Protein AF-A0A1A8U6U7-F1 (afdb_monomer)

pLDDT: mean 77.95, std 17.97, range [23.86, 98.44]

Sequence (249 aa):
LEAESSITATCLQHQEEALRQEGAAINIQTIQDSGGCVLFGVDCTKLGECVSLQGRVFDRVVFNFPHCGRKSGVKKNRELLKNFFLSCIQVLAEDGEVHVSLCNGQGGTPVDKPKCEWHNSWQVVAMATEAHLILSAVCPFENENYPSYKCTGYSFPCISVQITHMEEVVEGENVHYNIPTELSDYVFRRFLSPDSVHPVKLVQDFFLKELLAHWSVSMATASAPFLIAAKRLHSCCHCVDNSQCYSRA

Nearest PDB structures (foldseek):
  1wxw-assembly1_A  TM=6.256E-01  e=3.594E-03  Thermus thermophilus HB8
  3ldf-assembly1_A  TM=6.125E-01  e=2.176E-01  Streptococcus mutans UA159
  7wmc-assembly1_B  TM=6.423E-01  e=3.095E+00  Homo sapiens
  7wmt-assembly1_A  TM=5.375E-01  e=2.743E+00  Homo sapiens
  7wmc-assembly1_A  TM=4.926E-01  e=4.446E+00  Homo sapiens

InterPro domains:
  IPR019446 25S rRNA (uridine-N(3))-methyltransferase BMT5-like [PF10354] (6-152)
  IPR029063 S-adenosyl-L-methionine-dependent methyltransferase superfamily [SSF53335] (47-108)

Structure (mmCIF, N/CA/C/O backbone):
data_AF-A0A1A8U6U7-F1
#
_entry.id   AF-A0A1A8U6U7-F1
#
loop_
_atom_site.group_PDB
_atom_site.id
_atom_site.type_symbol
_atom_site.label_atom_id
_atom_site.label_alt_id
_atom_site.label_comp_id
_atom_site.label_asym_id
_atom_site.label_entity_id
_atom_site.label_seq_id
_atom_site.pdbx_PDB_ins_code
_atom_site.Cartn_x
_atom_site.Cartn_y
_atom_site.Cartn_z
_atom_site.occupancy
_atom_site.B_iso_or_equiv
_atom_site.auth_seq_id
_atom_site.auth_comp_id
_atom_site.auth_asym_id
_atom_site.auth_atom_id
_atom_site.pdbx_PDB_model_num
ATOM 1 N N . LEU A 1 1 ? -31.624 -5.914 9.310 1.00 38.41 1 LEU A N 1
ATOM 2 C CA . LEU A 1 1 ? -30.495 -5.822 10.255 1.00 38.41 1 LEU A CA 1
ATOM 3 C C . LEU A 1 1 ? -29.352 -5.243 9.446 1.00 38.41 1 LEU A C 1
ATOM 5 O O . LEU A 1 1 ? -28.733 -5.984 8.696 1.00 38.41 1 LEU A O 1
ATOM 9 N N . GLU A 1 2 ? -29.205 -3.919 9.442 1.00 42.75 2 GLU A N 1
ATOM 10 C CA . GLU A 1 2 ? -28.013 -3.298 8.856 1.00 42.75 2 GLU A CA 1
ATOM 11 C C . GLU A 1 2 ? -26.818 -3.809 9.661 1.00 42.75 2 GLU A C 1
ATOM 13 O O . GLU A 1 2 ? -26.854 -3.775 10.891 1.00 42.75 2 GLU A O 1
ATOM 18 N N . ALA A 1 3 ? -25.836 -4.405 8.986 1.00 51.72 3 ALA A N 1
ATOM 19 C CA . ALA A 1 3 ? -24.646 -4.915 9.645 1.00 51.72 3 ALA A CA 1
ATOM 20 C C . ALA A 1 3 ? -23.934 -3.734 10.316 1.00 51.72 3 ALA A C 1
ATOM 22 O O . ALA A 1 3 ? -23.472 -2.813 9.639 1.00 51.72 3 ALA A O 1
ATOM 23 N N . GLU A 1 4 ? -23.909 -3.741 11.645 1.00 65.31 4 GLU A N 1
ATOM 24 C CA . GLU A 1 4 ? -23.242 -2.724 12.446 1.00 65.31 4 GLU A CA 1
ATOM 25 C C . GLU A 1 4 ? -21.755 -2.734 12.066 1.00 65.31 4 GLU A C 1
ATOM 27 O O . GLU A 1 4 ? -21.029 -3.696 12.319 1.00 65.31 4 GLU A O 1
ATOM 32 N N . SER A 1 5 ? -21.322 -1.710 11.332 1.00 80.50 5 SER A N 1
ATOM 33 C CA . SER A 1 5 ? -19.982 -1.665 10.752 1.00 80.50 5 SER A CA 1
ATOM 34 C C . SER A 1 5 ? -19.008 -1.161 11.810 1.00 80.50 5 SER A C 1
ATOM 36 O O . SER A 1 5 ? -18.986 0.026 12.126 1.00 80.50 5 SER A O 1
ATOM 38 N N . SER A 1 6 ? -18.214 -2.065 12.385 1.00 90.44 6 SER A N 1
ATOM 39 C CA . SER A 1 6 ? -17.232 -1.720 13.416 1.00 90.44 6 SER A CA 1
ATOM 40 C C . SER A 1 6 ? -15.936 -1.212 12.785 1.00 90.44 6 SER A C 1
ATOM 42 O O . SER A 1 6 ? -15.285 -1.919 12.017 1.00 90.44 6 SER A O 1
ATOM 44 N N . ILE A 1 7 ? -15.539 0.016 13.122 1.00 94.94 7 ILE A N 1
ATOM 45 C CA . ILE A 1 7 ? -14.325 0.647 12.593 1.00 94.94 7 ILE A CA 1
ATOM 46 C C . ILE A 1 7 ? -13.217 0.588 13.644 1.00 94.94 7 ILE A C 1
ATOM 48 O O . ILE A 1 7 ? -13.395 1.006 14.786 1.00 94.94 7 ILE A O 1
ATOM 52 N N . THR A 1 8 ? -12.040 0.106 13.245 1.00 96.69 8 THR A N 1
ATOM 53 C CA . THR A 1 8 ? -10.803 0.216 14.027 1.00 96.69 8 THR A CA 1
ATOM 54 C C . THR A 1 8 ? -9.795 1.027 13.225 1.00 96.69 8 THR A C 1
ATOM 56 O O . THR A 1 8 ? -9.339 0.587 12.174 1.00 96.69 8 THR A O 1
ATOM 59 N N . ALA A 1 9 ? -9.450 2.217 13.708 1.00 96.06 9 ALA A N 1
ATOM 60 C CA . ALA A 1 9 ? -8.408 3.044 13.114 1.00 96.06 9 ALA A CA 1
ATOM 61 C C . ALA A 1 9 ? -7.101 2.880 13.887 1.00 96.06 9 ALA A C 1
ATOM 63 O O . ALA A 1 9 ? -7.090 2.877 15.116 1.00 96.06 9 ALA A O 1
ATOM 64 N N . THR A 1 10 ? -5.987 2.776 13.168 1.00 95.44 10 THR A N 1
ATOM 65 C CA . THR A 1 10 ? -4.663 2.588 13.767 1.00 95.44 10 THR A CA 1
ATOM 66 C C . THR A 1 10 ? -3.672 3.601 13.216 1.00 95.44 10 THR A C 1
ATOM 68 O O . THR A 1 10 ? -3.677 3.864 12.012 1.00 95.44 10 THR A O 1
ATOM 71 N N . CYS A 1 11 ? -2.769 4.114 14.047 1.00 94.06 11 CYS A N 1
ATOM 72 C CA . CYS A 1 11 ? -1.601 4.857 13.578 1.00 94.06 11 CYS A CA 1
ATOM 73 C C . CYS A 1 11 ? -0.338 4.496 14.368 1.00 94.06 11 CYS A C 1
ATOM 75 O O . CYS A 1 11 ? -0.408 4.019 15.502 1.00 94.06 11 CYS A O 1
ATOM 77 N N . LEU A 1 12 ? 0.824 4.731 13.751 1.00 93.62 12 LEU A N 1
ATOM 78 C CA . LEU A 1 12 ? 2.126 4.451 14.361 1.00 93.62 12 LEU A CA 1
ATOM 79 C C . LEU A 1 12 ? 2.483 5.478 15.443 1.00 93.62 12 LEU A C 1
ATOM 81 O O . LEU A 1 12 ? 3.166 5.149 16.407 1.00 93.62 12 LEU A O 1
ATOM 85 N N . GLN A 1 13 ? 2.042 6.725 15.282 1.00 92.31 13 GLN A N 1
ATOM 86 C CA . GLN A 1 13 ? 2.311 7.796 16.233 1.00 92.31 13 GLN A CA 1
ATOM 87 C C . GLN A 1 13 ? 1.641 7.525 17.583 1.00 92.31 13 GLN A C 1
ATOM 89 O O . GLN A 1 13 ? 0.568 6.923 17.663 1.00 92.31 13 GLN A O 1
ATOM 94 N N . HIS A 1 14 ? 2.243 8.040 18.653 1.00 94.88 14 HIS A N 1
ATOM 95 C CA . HIS A 1 14 ? 1.563 8.136 19.942 1.00 94.88 14 HIS A CA 1
ATOM 96 C C . HIS A 1 14 ? 0.457 9.199 19.888 1.00 94.88 14 HIS A C 1
ATOM 98 O O . HIS A 1 14 ? 0.514 10.136 19.088 1.00 94.88 14 HIS A O 1
ATOM 104 N N . GLN A 1 15 ? -0.533 9.081 20.775 1.00 94.69 15 GLN A N 1
ATOM 105 C CA . GLN A 1 15 ? -1.722 9.938 20.789 1.00 94.69 15 GLN A CA 1
ATOM 106 C C . GLN A 1 15 ? -1.393 11.438 20.783 1.00 94.69 15 GLN A C 1
ATOM 108 O O . GLN A 1 15 ? -1.979 12.193 20.009 1.00 94.69 15 GLN A O 1
ATOM 113 N N . GLU A 1 16 ? -0.424 11.871 21.591 1.00 94.88 16 GLU A N 1
ATOM 114 C CA . GLU A 1 16 ? -0.013 13.279 21.661 1.00 94.88 16 GLU A CA 1
ATOM 115 C C . GLU A 1 16 ? 0.550 13.815 20.339 1.00 94.88 16 GLU A C 1
ATOM 117 O O . GLU A 1 16 ? 0.352 14.983 20.016 1.00 94.88 16 GLU A O 1
ATOM 122 N N . GLU A 1 17 ? 1.260 12.985 19.571 1.00 92.19 17 GLU A N 1
ATOM 123 C CA . GLU A 1 17 ? 1.816 13.368 18.272 1.00 92.19 17 GLU A CA 1
ATOM 124 C C . GLU A 1 17 ? 0.737 13.343 17.186 1.00 92.19 17 GLU A C 1
ATOM 126 O O . GLU A 1 17 ? 0.669 14.260 16.366 1.00 92.19 17 GLU A O 1
ATOM 131 N N . ALA A 1 18 ? -0.145 12.341 17.211 1.00 90.44 18 ALA A N 1
ATOM 132 C CA . ALA A 1 18 ? -1.268 12.248 16.287 1.00 90.44 18 ALA A CA 1
ATOM 133 C C . ALA A 1 18 ? -2.196 13.470 16.399 1.00 90.44 18 ALA A C 1
ATOM 135 O O . ALA A 1 18 ? -2.577 14.044 15.382 1.00 90.44 18 ALA A O 1
ATOM 136 N N . LEU A 1 19 ? -2.489 13.930 17.621 1.00 93.19 19 LEU A N 1
ATOM 137 C CA . LEU A 1 19 ? -3.336 15.103 17.875 1.00 93.19 19 LEU A CA 1
ATOM 138 C C . LEU A 1 19 ? -2.741 16.433 17.383 1.00 93.19 19 LEU A C 1
ATOM 140 O O . LEU A 1 19 ? -3.476 17.409 17.260 1.00 93.19 19 LEU A O 1
ATOM 144 N N . ARG A 1 20 ? -1.436 16.489 17.076 1.00 91.06 20 ARG A N 1
ATOM 145 C CA . ARG A 1 20 ? -0.805 17.676 16.467 1.00 91.06 20 ARG A CA 1
ATOM 146 C C . ARG A 1 20 ? -1.114 17.807 14.977 1.00 91.06 20 ARG A C 1
ATOM 148 O O . ARG A 1 20 ? -0.875 18.871 14.412 1.00 91.06 20 ARG A O 1
ATOM 155 N N . GLN A 1 21 ? -1.598 16.743 14.337 1.00 85.75 21 GLN A N 1
ATOM 156 C CA . GLN A 1 21 ? -1.961 16.769 12.925 1.00 85.75 21 GLN A CA 1
ATOM 157 C C . GLN A 1 21 ? -3.296 17.490 12.731 1.00 85.75 21 GLN A C 1
ATOM 159 O O . GLN A 1 21 ? -4.245 17.317 13.500 1.00 85.75 21 GLN A O 1
ATOM 164 N N . GLU A 1 22 ? -3.377 18.294 11.673 1.00 85.94 22 GLU A N 1
ATOM 165 C CA . GLU A 1 22 ? -4.589 19.035 11.337 1.00 85.94 22 GLU A CA 1
ATOM 166 C C . GLU A 1 22 ? -5.772 18.070 11.130 1.00 85.94 22 GLU A C 1
ATOM 168 O O . GLU A 1 22 ? -5.670 17.091 10.393 1.00 85.94 22 GLU A O 1
ATOM 173 N N . GLY A 1 23 ? -6.896 18.327 11.803 1.00 87.00 23 GLY A N 1
ATOM 174 C CA . GLY A 1 23 ? -8.111 17.509 11.700 1.00 87.00 23 GLY A CA 1
ATOM 175 C C . GLY A 1 23 ? -8.098 16.194 12.492 1.00 87.00 23 GLY A C 1
ATOM 176 O O . GLY A 1 23 ? -9.146 15.561 12.607 1.00 87.00 23 GLY A O 1
ATOM 177 N N . ALA A 1 24 ? -6.976 15.793 13.104 1.00 90.94 24 ALA A N 1
ATOM 178 C CA . ALA A 1 24 ? -6.885 14.514 13.814 1.00 90.94 24 ALA A CA 1
ATOM 179 C C . ALA A 1 24 ? -7.875 14.399 14.981 1.00 90.94 24 ALA A C 1
ATOM 181 O O . ALA A 1 24 ? -8.556 13.384 15.093 1.00 90.94 24 ALA A O 1
ATOM 182 N N . ALA A 1 25 ? -8.007 15.439 15.811 1.00 93.75 25 ALA A N 1
ATOM 183 C CA . ALA A 1 25 ? -8.939 15.435 16.943 1.00 93.75 25 ALA A CA 1
ATOM 184 C C . ALA A 1 25 ? -10.399 15.214 16.501 1.00 93.75 25 ALA A C 1
ATOM 186 O O . ALA A 1 25 ? -11.117 14.427 17.110 1.00 93.75 25 ALA A O 1
ATOM 187 N N . ILE A 1 26 ? -10.810 15.857 15.403 1.00 93.31 26 ILE A N 1
ATOM 188 C CA . ILE A 1 26 ? -12.163 15.734 14.841 1.00 93.31 26 ILE A CA 1
ATOM 189 C C . ILE A 1 26 ? -12.383 14.323 14.283 1.00 93.31 26 ILE A C 1
ATOM 191 O O . ILE A 1 26 ? -13.415 13.710 14.551 1.00 93.31 26 ILE A O 1
ATOM 195 N N . ASN A 1 27 ? -11.404 13.780 13.553 1.00 92.31 27 ASN A N 1
ATOM 196 C CA . ASN A 1 27 ? -11.485 12.427 12.998 1.00 92.31 27 ASN A CA 1
ATOM 197 C C . ASN A 1 27 ? -11.561 11.362 14.101 1.00 92.31 27 ASN A C 1
ATOM 199 O O . ASN A 1 27 ? -12.367 10.441 14.006 1.00 92.31 27 ASN A O 1
ATOM 203 N N . ILE A 1 28 ? -10.753 11.505 15.159 1.00 94.88 28 ILE A N 1
ATOM 204 C CA . ILE A 1 28 ? -10.772 10.605 16.320 1.00 94.88 28 ILE A CA 1
ATOM 205 C C . ILE A 1 28 ? -12.153 10.621 16.974 1.00 94.88 28 ILE A C 1
ATOM 207 O O . ILE A 1 28 ? -12.728 9.554 17.180 1.00 94.88 28 ILE A O 1
ATOM 211 N N . GLN A 1 29 ? -12.697 11.812 17.241 1.00 95.38 29 GLN A N 1
ATOM 212 C CA . GLN A 1 29 ? -14.018 11.953 17.850 1.00 95.38 29 GLN A CA 1
ATOM 213 C C . GLN A 1 29 ? -15.106 11.335 16.966 1.00 95.38 29 GLN A C 1
ATOM 215 O O . GLN A 1 29 ? -15.919 10.564 17.453 1.00 95.38 29 GLN A O 1
ATOM 220 N N . THR A 1 30 ? -15.060 11.580 15.654 1.00 94.25 30 THR A N 1
ATOM 221 C CA . THR A 1 30 ? -16.030 11.027 14.692 1.00 94.25 30 THR A CA 1
ATOM 222 C C . THR A 1 30 ? -16.032 9.496 14.704 1.00 94.25 30 THR A C 1
ATOM 224 O O . THR A 1 30 ? -17.092 8.875 14.699 1.00 94.25 30 THR A O 1
ATOM 227 N N . ILE A 1 31 ? -14.851 8.868 14.756 1.00 94.25 31 ILE A N 1
ATOM 228 C CA . ILE A 1 31 ? -14.734 7.405 14.837 1.00 94.25 31 ILE A CA 1
ATOM 229 C C . ILE A 1 31 ? -15.308 6.898 16.163 1.00 94.25 31 ILE A C 1
ATOM 231 O O . ILE A 1 31 ? -16.076 5.939 16.164 1.00 94.25 31 ILE A O 1
ATOM 235 N N . GLN A 1 32 ? -14.982 7.550 17.279 1.00 95.00 32 GLN A N 1
ATOM 236 C CA . GLN A 1 32 ? -15.472 7.159 18.603 1.00 95.00 32 GLN A CA 1
ATOM 237 C C . GLN A 1 32 ? -16.993 7.320 18.736 1.00 95.00 32 GLN A C 1
ATOM 239 O O . GLN A 1 32 ? -17.655 6.415 19.239 1.00 95.00 32 GLN A O 1
ATOM 244 N N . ASP A 1 33 ? -17.557 8.413 18.218 1.00 94.81 33 ASP A N 1
ATOM 245 C CA . ASP A 1 33 ? -19.001 8.678 18.207 1.00 94.81 33 ASP A CA 1
ATOM 246 C C . ASP A 1 33 ? -19.768 7.651 17.360 1.00 94.81 33 ASP A C 1
ATOM 248 O O . ASP A 1 33 ? -20.923 7.346 17.649 1.00 94.81 33 ASP A O 1
ATOM 252 N N . SER A 1 34 ? -19.115 7.072 16.346 1.00 92.81 34 SER A N 1
ATOM 253 C CA . SER A 1 34 ? -19.663 5.972 15.539 1.00 92.81 34 SER A CA 1
ATOM 254 C C . SER A 1 34 ? -19.535 4.586 16.192 1.00 92.81 34 SER A C 1
ATOM 256 O O . SER A 1 34 ? -19.877 3.583 15.572 1.00 92.81 34 SER A O 1
ATOM 258 N N . GLY A 1 35 ? -19.022 4.504 17.427 1.00 93.69 35 GLY A N 1
ATOM 259 C CA . GLY A 1 35 ? -18.767 3.240 18.131 1.00 93.69 35 GLY A CA 1
ATOM 260 C C . GLY A 1 35 ? -17.472 2.534 17.709 1.00 93.69 35 GLY A C 1
ATOM 261 O O . GLY A 1 35 ? -17.206 1.410 18.138 1.00 93.69 35 GLY A O 1
ATOM 262 N N . GLY A 1 36 ? -16.654 3.179 16.875 1.00 94.75 36 GLY A N 1
ATOM 263 C CA . GLY A 1 36 ? -15.338 2.694 16.482 1.00 94.75 36 GLY A CA 1
ATOM 264 C C . GLY A 1 36 ? -14.269 2.938 17.548 1.00 94.75 36 GLY A C 1
ATOM 265 O O . GLY A 1 36 ? -14.463 3.667 18.522 1.00 94.75 36 GLY A O 1
ATOM 266 N N . CYS A 1 37 ? -13.093 2.345 17.352 1.00 94.75 37 CYS A N 1
ATOM 267 C CA . CYS A 1 37 ? -11.942 2.550 18.227 1.00 94.75 37 CYS A CA 1
ATOM 268 C C . CYS A 1 37 ? -10.731 3.101 17.469 1.00 94.75 37 CYS A C 1
ATOM 270 O O . CYS A 1 37 ? -10.538 2.847 16.279 1.00 94.75 37 CYS A O 1
ATOM 272 N N . VAL A 1 38 ? -9.901 3.864 18.184 1.00 97.00 38 VAL A N 1
ATOM 273 C CA . VAL A 1 38 ? -8.641 4.406 17.670 1.00 97.00 38 VAL A CA 1
ATOM 274 C C . VAL A 1 38 ? -7.494 3.857 18.507 1.00 97.00 38 VAL A C 1
ATOM 276 O O . VAL A 1 38 ? -7.489 4.003 19.729 1.00 97.00 38 VAL A O 1
ATOM 279 N N . LEU A 1 39 ? -6.528 3.225 17.846 1.00 96.88 39 LEU A N 1
ATOM 280 C CA . LEU A 1 39 ? -5.341 2.633 18.450 1.00 96.88 39 LEU A CA 1
ATOM 281 C C . LEU A 1 39 ? -4.090 3.396 17.998 1.00 96.88 39 LEU A C 1
ATOM 283 O O . LEU A 1 39 ? -3.875 3.629 16.809 1.00 96.88 39 LEU A O 1
ATOM 287 N N . PHE A 1 40 ? -3.246 3.755 18.959 1.00 96.31 40 PHE A N 1
ATOM 288 C CA . PHE A 1 40 ? -1.998 4.487 18.739 1.00 96.31 40 PHE A CA 1
ATOM 289 C C . PHE A 1 40 ? -0.794 3.566 18.946 1.00 96.31 40 PHE A C 1
ATOM 291 O O . PHE A 1 40 ? -0.892 2.577 19.673 1.00 96.31 40 PHE A O 1
ATOM 298 N N . GLY A 1 41 ? 0.353 3.901 18.352 1.00 95.50 41 GLY A N 1
ATOM 299 C CA . GLY A 1 41 ? 1.568 3.090 18.482 1.00 95.50 41 GLY A CA 1
ATOM 300 C C . GLY A 1 41 ? 1.508 1.745 17.752 1.00 95.50 41 GLY A C 1
ATOM 301 O O . GLY A 1 41 ? 2.242 0.827 18.110 1.00 95.50 41 GLY A O 1
ATOM 302 N N . VAL A 1 42 ? 0.622 1.596 16.765 1.00 96.56 42 VAL A N 1
ATOM 303 C CA . VAL A 1 42 ? 0.452 0.343 16.021 1.00 96.56 42 VAL A CA 1
ATOM 304 C C . VAL A 1 42 ? 1.349 0.350 14.787 1.00 96.56 42 VAL A C 1
ATOM 306 O O . VAL A 1 42 ? 1.181 1.166 13.878 1.00 96.56 42 VAL A O 1
ATOM 309 N N . ASP A 1 43 ? 2.288 -0.594 14.736 1.00 95.69 43 ASP A N 1
ATOM 310 C CA . ASP A 1 43 ? 3.084 -0.866 13.542 1.00 95.69 43 ASP A CA 1
ATOM 311 C C . ASP A 1 43 ? 2.281 -1.737 12.568 1.00 95.69 43 ASP A C 1
ATOM 313 O O . ASP A 1 43 ? 2.013 -2.912 12.820 1.00 95.69 43 ASP A O 1
ATOM 317 N N . CYS A 1 44 ? 1.909 -1.159 11.425 1.00 95.94 44 CYS A N 1
ATOM 318 C CA . CYS A 1 44 ? 1.145 -1.850 10.387 1.00 95.94 44 CYS A CA 1
ATOM 319 C C . CYS A 1 44 ? 1.884 -3.054 9.770 1.00 95.94 44 CYS A C 1
ATOM 321 O O . CYS A 1 44 ? 1.252 -3.902 9.143 1.00 95.94 44 CYS A O 1
ATOM 323 N N . THR A 1 45 ? 3.199 -3.174 9.973 1.00 96.75 45 THR A N 1
ATOM 324 C CA . THR A 1 45 ? 3.989 -4.342 9.556 1.00 96.75 45 THR A CA 1
ATOM 325 C C . THR A 1 45 ? 3.959 -5.489 10.572 1.00 96.75 45 THR A C 1
ATOM 327 O O . THR A 1 45 ? 4.543 -6.540 10.321 1.00 96.75 45 THR A O 1
ATOM 330 N N . LYS A 1 46 ? 3.267 -5.301 11.706 1.00 96.94 46 LYS A N 1
ATOM 331 C CA . LYS A 1 46 ? 3.198 -6.236 12.840 1.00 96.94 46 LYS A CA 1
ATOM 332 C C . LYS A 1 46 ? 1.800 -6.297 13.471 1.00 96.94 46 LYS A C 1
ATOM 334 O O . LYS A 1 46 ? 1.655 -6.356 14.690 1.00 96.94 46 LYS A O 1
ATOM 339 N N . LEU A 1 47 ? 0.748 -6.280 12.656 1.00 96.50 47 LEU A N 1
ATOM 340 C CA . LEU A 1 47 ? -0.646 -6.272 13.116 1.00 96.50 47 LEU A CA 1
ATOM 341 C C . LEU A 1 47 ? -0.978 -7.508 13.961 1.00 96.50 47 LEU A C 1
ATOM 343 O O . LEU A 1 47 ? -1.661 -7.373 14.972 1.00 96.50 47 LEU A O 1
ATOM 347 N N . GLY A 1 48 ? -0.434 -8.679 13.612 1.00 93.25 48 GLY A N 1
ATOM 348 C CA . GLY A 1 48 ? -0.595 -9.908 14.400 1.00 93.25 48 GLY A CA 1
ATOM 349 C C . GLY A 1 48 ? 0.068 -9.873 15.785 1.00 93.25 48 GLY A C 1
ATOM 350 O O . GLY A 1 48 ? -0.330 -10.626 16.669 1.00 93.25 48 GLY A O 1
ATOM 351 N N . GLU A 1 49 ? 1.036 -8.977 16.014 1.00 94.62 49 GLU A N 1
ATOM 352 C CA . GLU A 1 49 ? 1.655 -8.759 17.332 1.00 94.62 49 GLU A CA 1
ATOM 353 C C . GLU A 1 49 ? 0.860 -7.750 18.186 1.00 94.62 49 GLU A C 1
ATOM 355 O O . GLU A 1 49 ? 1.127 -7.583 19.379 1.00 94.62 49 GLU A O 1
ATOM 360 N N . CYS A 1 50 ? -0.125 -7.056 17.604 1.00 95.38 50 CYS A N 1
ATOM 361 C CA . CYS A 1 50 ? -0.920 -6.067 18.319 1.00 95.38 50 CYS A CA 1
ATOM 362 C C . CYS A 1 50 ? -1.958 -6.756 19.213 1.00 95.38 50 CYS A C 1
ATOM 364 O O . CYS A 1 50 ? -2.991 -7.228 18.741 1.00 95.38 50 CYS A O 1
ATOM 366 N N . VAL A 1 51 ? -1.722 -6.739 20.528 1.00 94.75 51 VAL A N 1
ATOM 367 C CA . VAL A 1 51 ? -2.616 -7.338 21.542 1.00 94.75 51 VAL A CA 1
ATOM 368 C C . VAL A 1 51 ? -4.069 -6.872 21.386 1.00 94.75 51 VAL A C 1
ATOM 370 O O . VAL A 1 51 ? -4.995 -7.668 21.499 1.00 94.75 51 VAL A O 1
ATOM 373 N N . SER A 1 52 ? -4.286 -5.596 21.058 1.00 94.19 52 SER A N 1
ATOM 374 C CA . SER A 1 52 ? -5.624 -5.013 20.869 1.00 94.19 52 SER A CA 1
ATOM 375 C C . SER A 1 52 ? -6.372 -5.551 19.639 1.00 94.19 52 SER A C 1
ATOM 377 O O . SER A 1 52 ? -7.597 -5.430 19.569 1.00 94.19 52 SER A O 1
ATOM 379 N N . LEU A 1 53 ? -5.650 -6.126 18.670 1.00 94.44 53 LEU A N 1
ATOM 380 C CA . LEU A 1 53 ? -6.194 -6.749 17.460 1.00 94.44 53 LEU A CA 1
ATOM 381 C C . LEU A 1 53 ? -6.262 -8.278 17.562 1.00 94.44 53 LEU A C 1
ATOM 383 O O . LEU A 1 53 ? -6.826 -8.922 16.682 1.00 94.44 53 LEU A O 1
ATOM 387 N N . GLN A 1 54 ? -5.715 -8.871 18.624 1.00 92.19 54 GLN A N 1
ATOM 388 C CA . GLN A 1 54 ? -5.642 -10.318 18.762 1.00 92.19 54 GLN A CA 1
ATOM 389 C C . GLN A 1 54 ? -7.041 -10.952 18.752 1.00 92.19 54 GLN A C 1
ATOM 391 O O . GLN A 1 54 ? -7.934 -10.550 19.497 1.00 92.19 54 GLN A O 1
ATOM 396 N N . GLY A 1 55 ? -7.225 -11.956 17.891 1.00 89.81 55 GLY A N 1
ATOM 397 C CA . GLY A 1 55 ? -8.501 -12.655 17.713 1.00 89.81 55 GLY A CA 1
ATOM 398 C C . GLY A 1 55 ? -9.550 -11.878 16.911 1.00 89.81 55 GLY A C 1
ATOM 399 O O . GLY A 1 55 ? -10.642 -12.401 16.701 1.00 89.81 55 GLY A O 1
ATOM 400 N N . ARG A 1 56 ? -9.241 -10.659 16.450 1.00 92.62 56 ARG A N 1
ATOM 401 C CA . ARG A 1 56 ? -10.092 -9.925 15.511 1.00 92.62 56 ARG A CA 1
ATOM 402 C C . ARG A 1 56 ? -9.772 -10.340 14.081 1.00 92.62 56 ARG A C 1
ATOM 404 O O . ARG A 1 56 ? -8.613 -10.555 13.735 1.00 92.62 56 ARG A O 1
ATOM 411 N N . VAL A 1 57 ? -10.813 -10.385 13.261 1.00 95.19 57 VAL A N 1
ATOM 412 C CA . VAL A 1 57 ? -10.723 -10.535 11.809 1.00 95.19 57 VAL A CA 1
ATOM 413 C C . VAL A 1 57 ? -11.474 -9.386 11.152 1.00 95.19 57 VAL A C 1
ATOM 415 O O . VAL A 1 57 ? -12.476 -8.914 11.691 1.00 95.19 57 VAL A O 1
ATOM 418 N N . PHE A 1 58 ? -10.968 -8.915 10.019 1.00 96.25 58 PHE A N 1
ATOM 419 C CA . PHE A 1 58 ? -11.514 -7.778 9.294 1.00 96.25 58 PHE A CA 1
ATOM 420 C C . PHE A 1 58 ? -11.925 -8.193 7.884 1.00 96.25 58 PHE A C 1
ATOM 422 O O . PHE A 1 58 ? -11.132 -8.784 7.153 1.00 96.25 58 PHE A O 1
ATOM 429 N N . ASP A 1 59 ? -13.133 -7.802 7.477 1.00 96.75 59 ASP A N 1
ATOM 430 C CA . ASP A 1 59 ? -13.591 -7.934 6.087 1.00 96.75 59 ASP A CA 1
ATOM 431 C C . ASP A 1 59 ? -12.857 -6.956 5.160 1.00 96.75 59 ASP A C 1
ATOM 433 O O . ASP A 1 59 ? -12.738 -7.176 3.957 1.00 96.75 59 ASP A O 1
A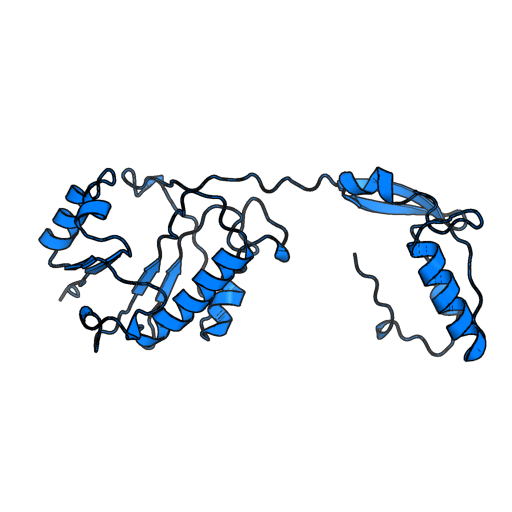TOM 437 N N . ARG A 1 60 ? -12.352 -5.846 5.715 1.00 96.31 60 ARG A N 1
ATOM 438 C CA . ARG A 1 60 ? -11.613 -4.837 4.962 1.00 96.31 60 ARG A CA 1
ATOM 439 C C . ARG A 1 60 ? -10.504 -4.201 5.785 1.00 96.31 60 ARG A C 1
ATOM 441 O O . ARG A 1 60 ? -10.745 -3.688 6.875 1.00 96.31 60 ARG A O 1
ATOM 448 N N . VAL A 1 61 ? -9.310 -4.140 5.205 1.00 97.06 61 VAL A N 1
ATOM 449 C CA . VAL A 1 61 ? -8.171 -3.377 5.727 1.00 97.06 61 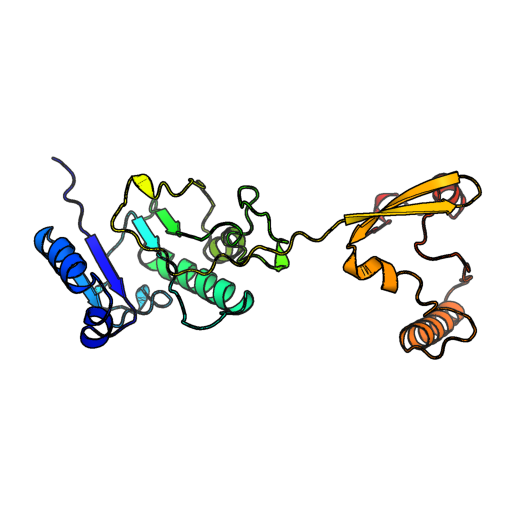VAL A CA 1
ATOM 450 C C . VAL A 1 61 ? -7.846 -2.255 4.748 1.00 97.06 61 VAL A C 1
ATOM 452 O O . VAL A 1 61 ? -7.562 -2.510 3.581 1.00 97.06 61 VAL A O 1
ATOM 455 N N . VAL A 1 62 ? -7.880 -1.004 5.210 1.00 95.31 62 VAL A N 1
ATOM 456 C CA . VAL A 1 62 ? -7.582 0.174 4.380 1.00 95.31 62 VAL A CA 1
ATOM 457 C C . VAL A 1 62 ? -6.255 0.788 4.806 1.00 95.31 62 VAL A C 1
ATOM 459 O O . VAL A 1 62 ? -6.077 1.163 5.963 1.00 95.31 62 VAL A O 1
ATOM 462 N N . PHE A 1 63 ? -5.336 0.938 3.857 1.00 94.69 63 PHE A N 1
ATOM 463 C CA . PHE A 1 63 ? -4.031 1.544 4.073 1.00 94.69 63 PHE A CA 1
ATOM 464 C C . PHE A 1 63 ? -3.917 2.881 3.357 1.00 94.69 63 PHE A C 1
ATOM 466 O O . PHE A 1 63 ? -3.793 2.948 2.132 1.00 94.69 63 PHE A O 1
ATOM 473 N N . ASN A 1 64 ? -3.912 3.948 4.153 1.00 88.19 64 ASN A N 1
ATOM 474 C CA . ASN A 1 64 ? -3.526 5.275 3.698 1.00 88.19 64 ASN A CA 1
ATOM 475 C C . ASN A 1 64 ? -2.011 5.400 3.822 1.00 88.19 64 ASN A C 1
ATOM 477 O O . ASN A 1 64 ? -1.487 5.517 4.932 1.00 88.19 64 ASN A O 1
ATOM 481 N N . PHE A 1 65 ? -1.312 5.320 2.688 1.00 85.31 65 PHE A N 1
ATOM 482 C CA . PHE A 1 65 ? 0.144 5.219 2.678 1.00 85.31 65 PHE A CA 1
ATOM 483 C C . PHE A 1 65 ? 0.789 6.403 3.426 1.00 85.31 65 PHE A C 1
ATOM 485 O O . PHE A 1 65 ? 0.521 7.562 3.089 1.00 85.31 65 PHE A O 1
ATOM 492 N N . PRO A 1 66 ? 1.640 6.156 4.440 1.00 78.56 66 PRO A N 1
ATOM 493 C CA . PRO A 1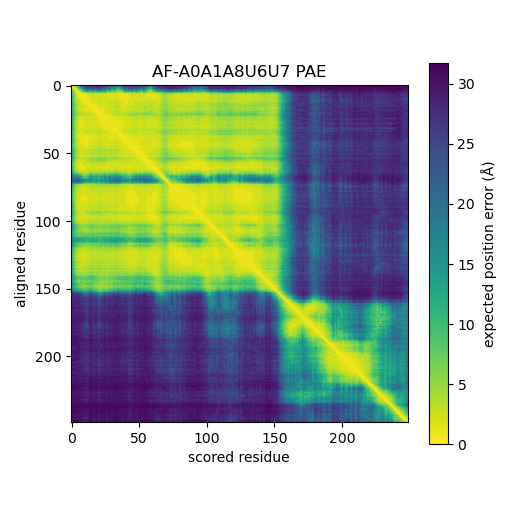 66 ? 2.147 7.219 5.292 1.00 78.56 66 PRO A CA 1
ATOM 494 C C . PRO A 1 66 ? 3.133 8.116 4.540 1.00 78.56 66 PRO A C 1
ATOM 496 O O . PRO A 1 66 ? 4.048 7.650 3.856 1.00 78.56 66 PRO A O 1
ATOM 499 N N . HIS A 1 67 ? 3.008 9.427 4.738 1.00 67.44 67 HIS A N 1
ATOM 500 C CA . HIS A 1 67 ? 4.008 10.376 4.270 1.00 67.44 67 HIS A CA 1
ATOM 501 C C . HIS A 1 67 ? 5.187 10.411 5.250 1.00 67.44 67 HIS A C 1
ATOM 503 O O . HIS A 1 67 ? 5.189 11.153 6.233 1.00 67.44 67 HIS A O 1
ATOM 509 N N . CYS A 1 68 ? 6.238 9.636 4.991 1.00 58.06 68 CYS A N 1
ATOM 510 C CA . CYS A 1 68 ? 7.518 9.886 5.647 1.00 58.06 68 CYS A CA 1
ATOM 511 C C . CYS A 1 68 ? 8.011 11.244 5.130 1.00 58.06 68 CYS A C 1
ATOM 513 O O . CYS A 1 68 ? 8.179 11.383 3.928 1.00 58.06 68 CYS A O 1
ATOM 515 N N . GLY A 1 69 ? 8.230 12.252 5.981 1.00 53.91 69 GLY A N 1
ATOM 516 C CA . GLY A 1 69 ? 8.613 13.633 5.605 1.00 53.91 69 GLY A CA 1
ATOM 517 C C . GLY A 1 69 ? 9.922 13.814 4.806 1.00 53.91 69 GLY A C 1
ATOM 518 O O . GLY A 1 69 ? 10.497 14.898 4.800 1.00 53.91 69 GLY A O 1
ATOM 519 N N . ARG A 1 70 ? 10.434 12.762 4.161 1.00 58.84 70 ARG A N 1
ATOM 520 C CA . ARG A 1 70 ? 11.589 12.718 3.262 1.00 58.84 70 ARG A CA 1
ATOM 521 C C . ARG A 1 70 ? 11.228 11.888 2.026 1.00 58.84 70 ARG A C 1
ATOM 523 O O . ARG A 1 70 ? 10.337 11.050 2.086 1.00 58.84 70 ARG A O 1
ATOM 530 N N . LYS A 1 71 ? 11.972 12.038 0.923 1.00 60.81 71 LYS A N 1
ATOM 531 C CA . LYS A 1 71 ? 11.884 11.104 -0.214 1.00 60.81 71 LYS A CA 1
ATOM 532 C C . LYS A 1 71 ? 12.235 9.687 0.265 1.00 60.81 71 LYS A C 1
ATOM 534 O O . LYS A 1 71 ? 13.412 9.338 0.358 1.00 60.81 71 LYS A O 1
ATOM 539 N N . SER A 1 72 ? 11.234 8.877 0.600 1.00 64.75 72 SER A N 1
ATOM 540 C CA . SER A 1 72 ? 11.434 7.452 0.847 1.00 64.75 72 SER A CA 1
ATOM 541 C C . SER A 1 72 ? 11.762 6.780 -0.479 1.00 64.75 72 SER A C 1
ATOM 543 O O . SER A 1 72 ? 11.025 6.906 -1.455 1.00 64.75 72 SER A O 1
ATOM 545 N N . GLY A 1 73 ? 12.916 6.116 -0.534 1.00 81.81 73 GLY A N 1
ATOM 546 C CA . GLY A 1 73 ? 13.355 5.429 -1.743 1.00 81.81 73 GLY A CA 1
ATOM 547 C C . GLY A 1 73 ? 12.398 4.299 -2.117 1.00 81.81 73 GLY A C 1
ATOM 548 O O . GLY A 1 73 ? 11.862 3.623 -1.240 1.00 81.81 73 GLY A O 1
ATOM 549 N N . VAL A 1 74 ? 12.251 4.050 -3.420 1.00 87.62 74 VAL A N 1
ATOM 550 C CA . VAL A 1 74 ? 11.384 3.003 -3.994 1.00 87.62 74 VAL A CA 1
ATOM 551 C C . VAL A 1 74 ? 11.540 1.655 -3.279 1.00 87.62 74 VAL A C 1
ATOM 553 O O . VAL A 1 74 ? 10.548 1.007 -2.960 1.00 87.62 74 VAL A O 1
ATOM 556 N N . LYS A 1 75 ? 12.778 1.263 -2.944 1.00 89.56 75 LYS A N 1
ATOM 557 C CA . LYS A 1 75 ? 13.072 0.026 -2.203 1.00 89.56 75 LYS A CA 1
ATOM 558 C C . LYS A 1 75 ? 12.402 -0.025 -0.822 1.00 89.56 75 LYS A C 1
ATOM 560 O O . LYS A 1 75 ? 11.845 -1.056 -0.472 1.00 89.56 75 LYS A O 1
ATOM 565 N N . LYS A 1 76 ? 12.430 1.074 -0.059 1.00 90.00 76 LYS A N 1
ATOM 566 C CA . LYS A 1 76 ? 11.812 1.138 1.277 1.00 90.00 76 LYS A CA 1
ATOM 567 C C . LYS A 1 76 ? 10.291 1.082 1.194 1.00 90.00 76 LYS A C 1
ATOM 569 O O . LYS A 1 76 ? 9.668 0.425 2.014 1.00 90.00 76 LYS A O 1
ATOM 574 N N . ASN A 1 77 ? 9.701 1.731 0.190 1.00 91.31 77 ASN A N 1
ATOM 575 C CA . ASN A 1 77 ? 8.249 1.699 -0.004 1.00 91.31 77 ASN A CA 1
ATOM 576 C C . ASN A 1 77 ? 7.775 0.297 -0.403 1.00 91.31 77 ASN A C 1
ATOM 578 O O . ASN A 1 77 ? 6.759 -0.167 0.098 1.00 91.31 77 ASN A O 1
ATOM 582 N N . ARG A 1 78 ? 8.550 -0.406 -1.240 1.00 93.62 78 ARG A N 1
ATOM 583 C CA . ARG A 1 78 ? 8.320 -1.822 -1.559 1.00 93.62 78 ARG A CA 1
ATOM 584 C C . ARG A 1 78 ? 8.390 -2.714 -0.326 1.00 93.62 78 ARG A C 1
ATOM 586 O O . ARG A 1 78 ? 7.496 -3.518 -0.108 1.00 93.62 78 ARG A O 1
ATOM 593 N N . GLU A 1 79 ? 9.427 -2.548 0.489 1.00 95.50 79 GLU A N 1
ATOM 594 C CA . GLU A 1 79 ? 9.598 -3.311 1.729 1.00 95.50 79 GLU A CA 1
ATOM 595 C C . GLU A 1 79 ? 8.462 -3.049 2.726 1.00 95.50 79 GLU A C 1
ATOM 597 O O . GLU A 1 79 ? 7.920 -3.995 3.294 1.00 95.50 79 GLU A O 1
ATOM 602 N N . LEU A 1 80 ? 8.036 -1.788 2.869 1.00 94.81 80 LEU A N 1
ATOM 603 C CA . LEU A 1 80 ? 6.873 -1.426 3.676 1.00 94.81 80 LEU A CA 1
ATOM 604 C C . LEU A 1 80 ? 5.603 -2.109 3.164 1.00 94.81 80 LEU A C 1
ATOM 606 O O . LEU A 1 80 ? 4.910 -2.733 3.957 1.00 94.81 80 LEU A O 1
ATOM 610 N N . LEU A 1 81 ? 5.318 -2.036 1.858 1.00 96.31 81 LEU A N 1
ATOM 611 C CA . LEU A 1 81 ? 4.151 -2.696 1.263 1.00 96.31 81 LEU A CA 1
ATOM 612 C C . LEU A 1 81 ? 4.188 -4.205 1.483 1.00 96.31 81 LEU A C 1
ATOM 614 O O . LEU A 1 81 ? 3.203 -4.769 1.943 1.00 96.31 81 LEU A O 1
ATOM 618 N N . LYS A 1 82 ? 5.324 -4.850 1.200 1.00 97.56 82 LYS A N 1
ATOM 619 C CA . LYS A 1 82 ? 5.493 -6.292 1.396 1.00 97.56 82 LYS A CA 1
ATOM 620 C C . LYS A 1 82 ? 5.172 -6.689 2.837 1.00 97.56 82 LYS A C 1
ATOM 622 O O . LYS A 1 82 ? 4.339 -7.563 3.063 1.00 97.56 82 LYS A O 1
ATOM 627 N N . ASN A 1 83 ? 5.809 -6.039 3.809 1.00 98.25 83 ASN A N 1
ATOM 628 C CA . ASN A 1 83 ? 5.622 -6.383 5.217 1.00 98.25 83 ASN A CA 1
ATOM 629 C C . ASN A 1 83 ? 4.215 -6.018 5.713 1.00 98.25 83 ASN A C 1
ATOM 631 O O . ASN A 1 83 ? 3.645 -6.742 6.522 1.00 98.25 83 ASN A O 1
ATOM 635 N N . PHE A 1 84 ? 3.627 -4.940 5.194 1.00 98.00 84 PHE A N 1
ATOM 636 C CA . PHE A 1 84 ? 2.238 -4.580 5.454 1.00 98.00 84 PHE A CA 1
ATOM 637 C C . PHE A 1 84 ? 1.264 -5.661 4.959 1.00 98.00 84 PHE A C 1
ATOM 639 O O . PHE A 1 84 ? 0.411 -6.100 5.725 1.00 98.00 84 PHE A O 1
ATOM 646 N N . PHE A 1 85 ? 1.407 -6.152 3.725 1.00 98.44 85 PHE A N 1
ATOM 647 C CA . PHE A 1 85 ? 0.533 -7.206 3.198 1.00 98.44 85 PHE A CA 1
ATOM 648 C C . PHE A 1 85 ? 0.679 -8.525 3.973 1.00 98.44 85 PHE A C 1
ATOM 650 O O . PHE A 1 85 ? -0.329 -9.131 4.331 1.00 98.44 85 PHE A O 1
ATOM 657 N N . LEU A 1 86 ? 1.910 -8.928 4.314 1.00 98.25 86 LEU A N 1
ATOM 658 C CA . LEU A 1 86 ? 2.180 -10.108 5.158 1.00 98.25 86 LEU A CA 1
ATOM 659 C C . LEU A 1 86 ? 1.575 -9.991 6.566 1.00 98.25 86 LEU A C 1
ATOM 661 O O . LEU A 1 86 ? 1.218 -10.982 7.201 1.00 98.25 86 LEU A O 1
ATOM 665 N N . SER A 1 87 ? 1.485 -8.768 7.068 1.00 98.06 87 SER A N 1
ATOM 666 C CA . SER A 1 87 ? 0.868 -8.446 8.347 1.00 98.06 87 SER A CA 1
ATOM 667 C C . SER A 1 87 ? -0.665 -8.457 8.259 1.00 98.06 87 SER A C 1
ATOM 669 O O . SER A 1 87 ? -1.326 -8.972 9.159 1.00 98.06 87 SER A O 1
ATOM 671 N N . CYS A 1 88 ? -1.241 -7.982 7.148 1.00 97.62 88 CYS A N 1
ATOM 672 C CA . CYS A 1 88 ? -2.690 -7.953 6.927 1.00 97.62 88 CYS A CA 1
ATOM 673 C C . CYS A 1 88 ? -3.321 -9.341 6.933 1.00 97.62 88 CYS A C 1
ATOM 675 O O . CYS A 1 88 ? -4.343 -9.523 7.583 1.00 97.62 88 CYS A O 1
ATOM 677 N N . ILE A 1 89 ? -2.714 -10.321 6.257 1.00 96.69 89 ILE A N 1
ATOM 678 C CA . ILE A 1 89 ? -3.290 -11.673 6.137 1.00 96.69 89 ILE A CA 1
ATOM 679 C C . ILE A 1 89 ? -3.476 -12.387 7.487 1.00 96.69 89 ILE A C 1
ATOM 681 O O . ILE A 1 89 ? -4.211 -13.361 7.565 1.00 96.69 89 ILE A O 1
ATOM 685 N N . GLN A 1 90 ? -2.843 -11.903 8.561 1.00 95.75 90 GLN A N 1
ATOM 686 C CA . GLN A 1 90 ? -3.006 -12.441 9.917 1.00 95.75 90 GLN A CA 1
ATOM 687 C C . GLN A 1 90 ? -4.272 -11.933 10.618 1.00 95.75 90 GLN A C 1
ATOM 689 O O . GLN A 1 90 ? -4.703 -12.523 11.605 1.00 95.75 90 GLN A O 1
ATOM 694 N N . VAL A 1 91 ? -4.844 -10.829 10.133 1.00 96.44 91 VAL A N 1
ATOM 695 C CA . VAL A 1 91 ? -6.041 -10.182 10.690 1.00 96.44 91 VAL A CA 1
ATOM 696 C C . VAL A 1 91 ? -7.167 -10.070 9.657 1.00 96.44 91 VAL A C 1
ATOM 698 O O . VAL A 1 91 ? -8.199 -9.469 9.934 1.00 96.44 91 VAL A O 1
ATOM 701 N N . LEU A 1 92 ? -6.984 -10.617 8.456 1.00 96.69 92 LEU A N 1
ATOM 702 C CA . LEU A 1 92 ? -7.954 -10.559 7.367 1.00 96.69 92 LEU A CA 1
ATOM 703 C C . LEU A 1 92 ? -8.892 -11.771 7.430 1.00 96.69 92 LEU A C 1
ATOM 705 O O . LEU A 1 92 ? -8.449 -12.886 7.704 1.00 96.69 92 LEU A O 1
ATOM 709 N N . ALA A 1 93 ? -10.182 -11.554 7.179 1.00 96.31 93 ALA A N 1
ATOM 710 C CA . ALA A 1 93 ? -11.132 -12.642 6.962 1.00 96.31 93 ALA A CA 1
ATOM 711 C C . ALA A 1 93 ? -10.811 -13.414 5.663 1.00 96.31 93 ALA A C 1
ATOM 713 O O . ALA A 1 93 ? -10.090 -12.908 4.805 1.00 96.31 93 ALA A O 1
ATOM 714 N N . GLU A 1 94 ? -11.366 -14.621 5.504 1.00 91.56 94 GLU A N 1
ATOM 715 C CA . GLU A 1 94 ? -11.116 -15.494 4.339 1.00 91.56 94 GLU A CA 1
ATOM 716 C C . GLU A 1 94 ? -11.433 -14.803 2.998 1.00 91.56 94 GLU A C 1
ATOM 718 O O . GLU A 1 94 ? -10.617 -14.853 2.081 1.00 91.56 94 GLU A O 1
ATOM 723 N N . ASP A 1 95 ? -12.549 -14.070 2.930 1.00 91.88 95 ASP A N 1
ATOM 724 C CA . ASP A 1 95 ? -12.968 -13.267 1.768 1.00 91.88 95 ASP A CA 1
ATOM 725 C C . ASP A 1 95 ? -12.672 -11.763 1.941 1.00 91.88 95 ASP A C 1
ATOM 727 O O . ASP A 1 95 ? -13.290 -10.907 1.304 1.00 91.88 95 ASP A O 1
ATOM 731 N N . GLY A 1 96 ? -11.762 -11.416 2.855 1.00 94.31 96 GLY A N 1
ATOM 732 C CA . GLY A 1 96 ? -11.461 -10.029 3.179 1.00 94.31 96 GLY A CA 1
ATOM 733 C C . GLY A 1 96 ? -10.639 -9.317 2.101 1.00 94.31 96 GLY A C 1
ATOM 734 O O . GLY A 1 96 ? -9.880 -9.917 1.340 1.00 94.31 96 GLY A O 1
ATOM 735 N N . GLU A 1 97 ? -10.742 -7.990 2.066 1.00 96.69 97 GLU A N 1
ATOM 736 C CA . GLU A 1 97 ? -10.068 -7.153 1.074 1.00 96.69 97 GLU A CA 1
ATOM 737 C C . GLU A 1 97 ? -9.032 -6.218 1.707 1.00 96.69 97 GLU A C 1
ATOM 739 O O . GLU A 1 97 ? -9.297 -5.546 2.707 1.00 96.69 97 GLU A O 1
ATOM 744 N N . VAL A 1 98 ? -7.874 -6.071 1.059 1.00 97.06 98 VAL A N 1
ATOM 745 C CA . VAL A 1 98 ? -6.894 -5.030 1.402 1.00 97.06 98 VAL A CA 1
ATOM 746 C C . VAL A 1 98 ? -6.940 -3.922 0.356 1.00 97.06 98 VAL A C 1
ATOM 748 O O . VAL A 1 98 ? -6.690 -4.148 -0.826 1.00 97.06 98 VAL A O 1
ATOM 751 N N . HIS A 1 99 ? -7.235 -2.706 0.801 1.00 95.44 99 HIS A N 1
ATOM 752 C CA . HIS A 1 99 ? -7.349 -1.513 -0.033 1.00 95.44 99 HIS A CA 1
ATOM 753 C C . HIS A 1 99 ? -6.161 -0.597 0.239 1.00 95.44 99 HIS A C 1
ATOM 755 O O . HIS A 1 99 ? -5.925 -0.212 1.382 1.00 95.44 99 HIS A O 1
ATOM 761 N N . VAL A 1 100 ? -5.419 -0.219 -0.800 1.00 93.62 100 VAL A N 1
ATOM 762 C CA . VAL A 1 100 ? -4.264 0.683 -0.676 1.00 93.62 100 VAL A CA 1
ATOM 763 C C . VAL A 1 100 ? -4.494 1.918 -1.533 1.00 93.62 100 VAL A C 1
ATOM 765 O O . VAL A 1 100 ? -4.651 1.808 -2.748 1.00 93.62 100 VAL A O 1
ATOM 768 N N . SER A 1 101 ? -4.489 3.096 -0.909 1.00 89.56 101 SER A N 1
ATOM 769 C CA . SER A 1 101 ? -4.562 4.374 -1.619 1.00 89.56 101 SER A CA 1
ATOM 770 C C . SER A 1 101 ? -3.154 4.861 -1.979 1.00 89.56 101 SER A C 1
ATOM 772 O O . SER A 1 101 ? -2.255 4.913 -1.137 1.00 89.56 101 SER A O 1
ATOM 774 N N . LEU A 1 102 ? -2.943 5.184 -3.258 1.00 86.94 102 LEU A N 1
ATOM 775 C CA . LEU A 1 102 ? -1.649 5.589 -3.815 1.00 86.94 102 LEU A CA 1
ATOM 776 C C . LEU A 1 102 ? -1.805 6.832 -4.682 1.00 86.94 102 LEU A C 1
ATOM 778 O O . LEU A 1 102 ? -2.839 7.027 -5.321 1.00 86.94 102 LEU A O 1
ATOM 782 N N . CYS A 1 103 ? -0.753 7.646 -4.755 1.00 83.12 103 CYS A N 1
ATOM 783 C CA . CYS A 1 103 ? -0.713 8.727 -5.730 1.00 83.12 103 CYS A CA 1
ATOM 784 C C . CYS A 1 103 ? -0.449 8.171 -7.135 1.00 83.12 103 CYS A C 1
ATOM 786 O O . CYS A 1 103 ? 0.212 7.147 -7.326 1.00 83.12 103 CYS A O 1
ATOM 788 N N . ASN A 1 104 ? -0.909 8.926 -8.124 1.00 80.19 104 ASN A N 1
ATOM 789 C CA . ASN A 1 104 ? -0.700 8.683 -9.544 1.00 80.19 104 ASN A CA 1
ATOM 790 C C . ASN A 1 104 ? 0.749 8.295 -9.893 1.00 80.19 104 ASN A C 1
ATOM 792 O O . ASN A 1 104 ? 1.689 9.029 -9.580 1.00 80.19 104 ASN A O 1
ATOM 796 N N . GLY A 1 105 ? 0.932 7.163 -10.581 1.00 81.88 105 GLY A N 1
ATOM 797 C CA . GLY A 1 105 ? 2.244 6.733 -11.077 1.00 81.88 105 GLY A CA 1
ATOM 798 C C . GLY A 1 105 ? 3.065 5.899 -10.094 1.00 81.88 105 GLY A C 1
ATOM 799 O O . GLY A 1 105 ? 4.150 5.434 -10.451 1.00 81.88 105 GLY A O 1
ATOM 800 N N . GLN A 1 106 ? 2.577 5.694 -8.867 1.00 86.75 106 GLN A N 1
ATOM 801 C CA . GLN A 1 106 ? 3.295 4.934 -7.842 1.00 86.75 106 GLN A CA 1
ATOM 802 C C . GLN A 1 106 ? 3.035 3.430 -7.930 1.00 86.75 106 GLN A C 1
ATOM 804 O O . GLN A 1 106 ? 3.919 2.654 -7.571 1.00 86.75 106 GLN A O 1
ATOM 809 N N . GLY A 1 107 ? 1.865 3.002 -8.414 1.00 88.44 107 GLY A N 1
ATOM 810 C CA . GLY A 1 107 ? 1.400 1.618 -8.296 1.00 88.44 107 GLY A CA 1
ATOM 811 C C . GLY A 1 107 ? 2.279 0.580 -8.999 1.00 88.44 107 GLY A C 1
ATOM 812 O O . GLY A 1 107 ? 2.482 -0.524 -8.488 1.00 88.44 107 GLY A O 1
ATOM 813 N N . GLY A 1 108 ? 2.828 0.936 -10.159 1.00 89.25 108 GLY A N 1
ATOM 814 C CA . GLY A 1 108 ? 3.458 -0.008 -11.082 1.00 89.25 108 GLY A CA 1
ATOM 815 C C . GLY A 1 108 ? 2.451 -0.822 -11.890 1.00 89.25 108 GLY A C 1
ATOM 816 O O . GLY A 1 108 ? 2.790 -1.893 -12.391 1.00 89.25 108 GLY A O 1
ATOM 817 N N . THR A 1 109 ? 1.215 -0.337 -11.991 1.00 86.94 109 THR A N 1
ATOM 818 C CA . THR A 1 109 ? 0.107 -0.986 -12.693 1.00 86.94 109 THR A CA 1
ATOM 819 C C . THR A 1 109 ? -0.081 -0.384 -14.091 1.00 86.94 109 THR A C 1
ATOM 821 O O . THR A 1 109 ? 0.309 0.759 -14.333 1.00 86.94 109 THR A O 1
ATOM 824 N N . PRO A 1 110 ? -0.711 -1.100 -15.040 1.00 83.75 110 PRO A N 1
ATOM 825 C CA . PRO A 1 110 ? -1.007 -0.542 -16.362 1.00 83.75 110 PRO A CA 1
ATOM 826 C C . PRO A 1 110 ? -1.911 0.701 -16.347 1.00 83.75 110 PRO A C 1
ATOM 828 O O . PRO A 1 110 ? -1.930 1.433 -17.334 1.00 83.75 110 PRO A O 1
ATOM 831 N N . VAL A 1 111 ? -2.653 0.932 -15.257 1.00 85.19 111 VAL A N 1
ATOM 832 C CA . VAL A 1 111 ? -3.586 2.062 -15.122 1.00 85.19 111 VAL A CA 1
ATOM 833 C C . VAL A 1 111 ? -2.932 3.336 -14.585 1.00 85.19 111 VAL A C 1
ATOM 835 O O . VAL A 1 111 ? -3.548 4.399 -14.646 1.00 85.19 111 VAL A O 1
ATOM 838 N N . ASP A 1 112 ? -1.692 3.254 -14.096 1.00 84.25 112 ASP A N 1
ATOM 839 C CA . ASP A 1 112 ? -0.952 4.404 -13.584 1.00 84.25 112 ASP A CA 1
ATOM 840 C C . ASP A 1 112 ? -0.767 5.494 -14.650 1.00 84.25 112 ASP A C 1
ATOM 842 O O . ASP A 1 112 ? -0.280 5.244 -15.758 1.00 84.25 112 ASP A O 1
ATOM 846 N N . LYS A 1 113 ? -1.121 6.733 -14.289 1.00 80.56 113 LYS A N 1
ATOM 847 C CA . LYS A 1 113 ? -0.973 7.925 -15.134 1.00 80.56 113 LYS A CA 1
ATOM 848 C C . LYS A 1 113 ? -0.382 9.076 -14.312 1.00 80.56 113 LYS A C 1
ATOM 850 O O . LYS A 1 113 ? -1.091 9.580 -13.448 1.00 80.56 113 LYS A O 1
ATOM 855 N N . PRO A 1 114 ? 0.858 9.532 -14.574 1.00 78.44 114 PRO A N 1
ATOM 856 C CA . PRO A 1 114 ? 1.763 9.077 -15.632 1.00 78.44 114 PRO A CA 1
ATOM 857 C C . PRO A 1 114 ? 2.296 7.663 -15.374 1.00 78.44 114 PRO A C 1
ATOM 859 O O . PRO A 1 114 ? 2.449 7.243 -14.228 1.00 78.44 114 PRO A O 1
ATOM 862 N N . LYS A 1 115 ? 2.610 6.938 -16.449 1.00 78.19 115 LYS A N 1
ATOM 863 C CA . LYS A 1 115 ? 3.203 5.604 -16.349 1.00 78.19 115 LYS A CA 1
ATOM 864 C C . LYS A 1 115 ? 4.683 5.733 -15.991 1.00 78.19 115 LYS A C 1
ATOM 866 O O . LYS A 1 115 ? 5.447 6.320 -16.751 1.00 78.19 115 LYS A O 1
ATOM 871 N N . CYS A 1 116 ? 5.075 5.185 -14.845 1.00 72.19 116 CYS A N 1
ATOM 872 C CA . CYS A 1 116 ? 6.474 5.074 -14.440 1.00 72.19 116 CYS A CA 1
ATOM 873 C C . CYS A 1 116 ? 7.092 3.784 -14.999 1.00 72.19 116 CYS A C 1
ATOM 875 O O . CYS A 1 116 ? 6.388 2.787 -15.190 1.00 72.19 116 CYS A O 1
ATOM 877 N N . GLU A 1 117 ? 8.408 3.772 -15.232 1.00 79.56 117 GLU A N 1
ATOM 878 C CA . GLU A 1 117 ? 9.125 2.523 -15.493 1.00 79.56 117 GLU A CA 1
ATOM 879 C C . GLU A 1 117 ? 8.870 1.543 -14.348 1.00 79.56 117 GLU A C 1
ATOM 881 O O . GLU A 1 117 ? 8.934 1.896 -13.167 1.00 79.56 117 GLU A O 1
ATOM 886 N N . TRP A 1 118 ? 8.587 0.285 -14.681 1.00 81.19 118 TRP A N 1
ATOM 887 C CA . TRP A 1 118 ? 8.136 -0.685 -13.687 1.00 81.19 118 TRP A CA 1
ATOM 888 C C . TRP A 1 118 ? 9.135 -0.853 -12.528 1.00 81.19 118 TRP A C 1
ATOM 890 O O . TRP A 1 118 ? 8.729 -0.948 -11.368 1.00 81.19 118 TRP A O 1
ATOM 900 N N . HIS A 1 119 ? 10.446 -0.798 -12.795 1.00 81.31 119 HIS A N 1
ATOM 901 C CA . HIS A 1 119 ? 11.488 -0.864 -11.761 1.00 81.31 119 HIS A CA 1
ATOM 902 C C . HIS A 1 119 ? 11.641 0.414 -10.923 1.00 81.31 119 HIS A C 1
ATOM 904 O O . HIS A 1 119 ? 12.296 0.360 -9.883 1.00 81.31 119 HIS A O 1
ATOM 910 N N . ASN A 1 120 ? 11.027 1.526 -11.319 1.00 84.62 120 ASN A N 1
ATOM 911 C CA . ASN A 1 120 ? 10.983 2.779 -10.562 1.00 84.62 120 ASN A CA 1
ATOM 912 C C . ASN A 1 120 ? 9.639 2.980 -9.834 1.00 84.62 120 ASN A C 1
ATOM 914 O O . ASN A 1 120 ? 9.504 3.891 -9.020 1.00 84.62 120 ASN A O 1
ATOM 918 N N . SER A 1 121 ? 8.659 2.106 -10.074 1.00 89.12 121 SER A N 1
ATOM 919 C CA . SER A 1 121 ? 7.374 2.084 -9.367 1.00 89.12 121 SER A CA 1
ATOM 920 C C . SER A 1 121 ? 7.442 1.349 -8.024 1.00 89.12 121 SER A C 1
ATOM 922 O O . SER A 1 121 ? 8.428 0.681 -7.706 1.00 89.12 121 SER A O 1
ATOM 924 N N . TRP A 1 122 ? 6.383 1.403 -7.225 1.00 91.50 122 TRP A N 1
ATOM 925 C CA . TRP A 1 122 ? 6.295 0.653 -5.969 1.00 91.50 122 TRP A CA 1
ATOM 926 C C . TRP A 1 122 ? 5.860 -0.800 -6.163 1.00 91.50 122 TRP A C 1
ATOM 928 O O . TRP A 1 122 ? 5.897 -1.554 -5.199 1.00 91.50 122 TRP A O 1
ATOM 938 N N . GLN A 1 123 ? 5.529 -1.215 -7.392 1.00 93.44 123 GLN A N 1
ATOM 939 C CA . GLN A 1 123 ? 5.235 -2.610 -7.745 1.00 93.44 123 GLN A CA 1
ATOM 940 C C . GLN A 1 123 ? 4.227 -3.263 -6.788 1.00 93.44 123 GLN A C 1
ATOM 942 O O . GLN A 1 123 ? 4.433 -4.379 -6.318 1.00 93.44 123 GLN A O 1
ATOM 947 N N . VAL A 1 124 ? 3.146 -2.552 -6.471 1.00 94.69 124 VAL A N 1
ATOM 948 C CA . VAL A 1 124 ? 2.249 -2.893 -5.354 1.00 94.69 124 VAL A CA 1
ATOM 949 C C . VAL A 1 124 ? 1.670 -4.296 -5.493 1.00 94.69 124 VAL A C 1
ATOM 951 O O . VAL A 1 124 ? 1.653 -5.042 -4.522 1.00 94.69 124 VAL A O 1
ATOM 954 N N . VAL A 1 125 ? 1.302 -4.695 -6.713 1.00 94.50 125 VAL A N 1
ATOM 955 C CA . VAL A 1 125 ? 0.803 -6.048 -7.010 1.00 94.50 125 VAL A CA 1
ATOM 956 C C . VAL A 1 125 ? 1.863 -7.115 -6.730 1.00 94.50 125 VAL A C 1
ATOM 958 O O . VAL A 1 125 ? 1.558 -8.137 -6.123 1.00 94.50 125 VAL A O 1
ATOM 961 N N . ALA A 1 126 ? 3.119 -6.870 -7.114 1.00 94.81 126 ALA A N 1
ATOM 962 C CA . ALA A 1 126 ? 4.210 -7.804 -6.842 1.00 94.81 126 ALA A CA 1
ATOM 963 C C . ALA A 1 126 ? 4.471 -7.926 -5.334 1.00 94.81 126 ALA A C 1
ATOM 965 O O . ALA A 1 126 ? 4.678 -9.026 -4.839 1.00 94.81 126 ALA A O 1
ATOM 966 N N . MET A 1 127 ? 4.402 -6.815 -4.591 1.00 97.25 127 MET A N 1
ATOM 967 C CA . MET A 1 127 ? 4.564 -6.836 -3.132 1.00 97.25 127 MET A CA 1
ATOM 968 C C . MET A 1 127 ? 3.398 -7.540 -2.424 1.00 97.25 127 MET A C 1
ATOM 970 O O . MET A 1 127 ? 3.626 -8.211 -1.425 1.00 97.25 127 MET A O 1
ATOM 974 N N . ALA A 1 128 ? 2.173 -7.427 -2.943 1.00 95.50 128 ALA A N 1
ATOM 975 C CA . ALA A 1 128 ? 1.002 -8.139 -2.426 1.00 95.50 128 ALA A CA 1
ATOM 976 C C . ALA A 1 128 ? 1.049 -9.649 -2.723 1.00 95.50 128 ALA A C 1
ATOM 978 O O . ALA A 1 128 ? 0.629 -10.457 -1.897 1.00 95.50 128 ALA A O 1
ATOM 979 N N . THR A 1 129 ? 1.623 -10.038 -3.867 1.00 93.75 129 THR A N 1
ATOM 980 C CA . THR A 1 129 ? 1.765 -11.450 -4.272 1.00 93.75 129 THR A CA 1
ATOM 981 C C . THR A 1 129 ? 2.621 -12.245 -3.281 1.00 93.75 129 THR A C 1
ATOM 983 O O . THR A 1 129 ? 2.358 -13.420 -3.044 1.00 93.75 129 THR A O 1
ATOM 986 N N . GLU A 1 130 ? 3.600 -11.601 -2.639 1.00 95.88 130 GLU A N 1
ATOM 987 C CA . GLU A 1 130 ? 4.416 -12.201 -1.570 1.00 95.88 130 GLU A CA 1
ATOM 988 C C . GLU A 1 130 ? 3.583 -12.635 -0.349 1.00 95.88 130 GLU A C 1
ATOM 990 O O . GLU A 1 130 ? 4.021 -13.493 0.410 1.00 95.88 130 GLU A O 1
ATOM 995 N N . ALA A 1 131 ? 2.393 -12.055 -0.164 1.00 94.44 131 ALA A N 1
ATOM 996 C CA . ALA A 1 131 ? 1.423 -12.426 0.864 1.00 94.44 131 ALA A CA 1
ATOM 997 C C . ALA A 1 131 ? 0.255 -13.262 0.303 1.00 94.44 131 ALA A C 1
ATOM 999 O O . ALA A 1 131 ? -0.783 -13.368 0.945 1.00 94.44 131 ALA A O 1
ATOM 1000 N N . HIS A 1 132 ? 0.403 -13.833 -0.899 1.00 92.25 132 HIS A N 1
ATOM 1001 C CA . HIS A 1 132 ? -0.626 -14.615 -1.600 1.00 92.25 132 HIS A CA 1
ATOM 1002 C C . HIS A 1 132 ? -1.920 -13.849 -1.925 1.00 92.25 132 HIS A C 1
ATOM 1004 O O . HIS A 1 132 ? -2.950 -14.458 -2.206 1.00 92.25 132 HIS A O 1
ATOM 1010 N N . LEU A 1 133 ? -1.867 -12.515 -1.942 1.00 90.81 133 LEU A N 1
ATOM 1011 C CA . LEU A 1 133 ? -2.986 -11.674 -2.355 1.00 90.81 133 LEU A CA 1
ATOM 1012 C C . LEU A 1 133 ? -2.995 -11.494 -3.877 1.00 90.81 133 LEU A C 1
ATOM 1014 O O . LEU A 1 133 ? -1.945 -11.402 -4.518 1.00 90.81 133 LEU A O 1
ATOM 1018 N N . ILE A 1 134 ? -4.193 -11.380 -4.446 1.00 92.81 134 ILE A N 1
ATOM 1019 C CA . ILE A 1 134 ? -4.412 -11.106 -5.869 1.00 92.81 134 ILE A CA 1
ATOM 1020 C C . ILE A 1 134 ? -5.038 -9.725 -6.057 1.00 92.81 134 ILE A C 1
ATOM 1022 O O . ILE A 1 134 ? -5.844 -9.270 -5.247 1.00 92.81 134 ILE A O 1
ATOM 1026 N N . LEU A 1 135 ? -4.674 -9.039 -7.142 1.00 93.88 135 LEU A N 1
ATOM 1027 C CA . LEU A 1 135 ? -5.293 -7.763 -7.485 1.00 93.88 135 LEU A CA 1
ATOM 1028 C C . LEU A 1 135 ? -6.714 -8.005 -8.008 1.00 93.88 135 LEU A C 1
ATOM 1030 O O . LEU A 1 135 ? -6.878 -8.523 -9.109 1.00 93.88 135 LEU A O 1
ATOM 1034 N N . SER A 1 136 ? -7.717 -7.584 -7.238 1.00 91.12 136 SER A N 1
ATOM 1035 C CA . SER A 1 136 ? -9.126 -7.657 -7.644 1.00 91.12 136 SER A CA 1
ATOM 1036 C C . SER A 1 136 ? -9.538 -6.468 -8.520 1.00 91.12 136 SER A C 1
ATOM 1038 O O . SER A 1 136 ? -10.084 -6.642 -9.608 1.00 91.12 136 SER A O 1
ATOM 1040 N N . ALA A 1 137 ? -9.224 -5.243 -8.087 1.00 90.56 137 ALA A N 1
ATOM 1041 C CA . ALA A 1 137 ? -9.634 -4.025 -8.777 1.00 90.56 137 ALA A CA 1
ATOM 1042 C C . ALA A 1 137 ? -8.626 -2.886 -8.593 1.00 90.56 137 ALA A C 1
ATOM 1044 O O . ALA A 1 137 ? -7.885 -2.838 -7.610 1.00 90.56 137 ALA A O 1
ATOM 1045 N N . VAL A 1 138 ? -8.640 -1.938 -9.534 1.00 89.81 138 VAL A N 1
ATOM 1046 C CA . VAL A 1 138 ? -8.020 -0.619 -9.368 1.00 89.81 138 VAL A CA 1
ATOM 1047 C C . VAL A 1 138 ? -9.057 0.436 -9.717 1.00 89.81 138 VAL A C 1
ATOM 1049 O O . VAL A 1 138 ? -9.551 0.470 -10.844 1.00 89.81 138 VAL A O 1
ATOM 1052 N N . CYS A 1 139 ? -9.371 1.293 -8.752 1.00 88.75 139 CYS A N 1
ATOM 1053 C CA . CYS A 1 139 ? -10.386 2.328 -8.890 1.00 88.75 139 CYS A CA 1
ATOM 1054 C C . CYS A 1 139 ? -9.728 3.715 -8.862 1.00 88.75 139 CYS A C 1
ATOM 1056 O O . CYS A 1 139 ? -8.817 3.932 -8.057 1.00 88.75 139 CYS A O 1
ATOM 1058 N N . PRO A 1 140 ? -10.171 4.667 -9.703 1.00 86.69 140 PRO A N 1
ATOM 1059 C CA . PRO A 1 140 ? -9.819 6.070 -9.530 1.00 86.69 140 PRO A CA 1
ATOM 1060 C C . PRO A 1 140 ? -10.217 6.562 -8.134 1.00 86.69 140 PRO A C 1
ATOM 1062 O O . PRO A 1 140 ? -11.266 6.184 -7.615 1.00 86.69 140 PRO A O 1
ATOM 1065 N N . PHE A 1 141 ? -9.391 7.416 -7.532 1.00 84.12 141 PHE A N 1
ATOM 1066 C CA . PHE A 1 141 ? -9.741 8.075 -6.277 1.00 84.12 141 PHE A CA 1
ATOM 1067 C C . PHE A 1 141 ? -10.496 9.376 -6.573 1.00 84.12 141 PHE A C 1
ATOM 1069 O O . PHE A 1 141 ? -9.902 10.354 -7.030 1.00 84.12 141 PHE A O 1
ATOM 1076 N N . GLU A 1 142 ? -11.805 9.375 -6.328 1.00 84.69 142 GLU A N 1
ATOM 1077 C CA . GLU A 1 142 ? -12.696 10.526 -6.528 1.00 84.69 142 GLU A CA 1
ATOM 1078 C C . GLU A 1 142 ? -12.581 11.485 -5.336 1.00 84.69 142 GLU A C 1
ATOM 1080 O O . GLU A 1 142 ? -13.330 11.392 -4.361 1.00 84.69 142 GLU A O 1
ATOM 1085 N N . ASN A 1 143 ? -11.596 12.388 -5.385 1.00 78.75 143 ASN A N 1
ATOM 1086 C CA . ASN A 1 143 ? -11.335 13.342 -4.301 1.00 78.75 143 ASN A CA 1
ATOM 1087 C C . ASN A 1 143 ? -12.551 14.242 -4.009 1.00 78.75 143 ASN A C 1
ATOM 1089 O O . ASN A 1 143 ? -12.734 14.686 -2.877 1.00 78.75 143 ASN A O 1
ATOM 1093 N N . GLU A 1 144 ? -13.397 14.464 -5.014 1.00 83.06 144 GLU A N 1
ATOM 1094 C CA . GLU A 1 144 ? -14.553 15.351 -4.970 1.00 83.06 144 GLU A CA 1
ATOM 1095 C C . GLU A 1 144 ? -15.612 14.845 -3.980 1.00 83.06 144 GLU A C 1
ATOM 1097 O O . GLU A 1 144 ? -16.324 15.641 -3.367 1.00 83.06 144 GLU A O 1
ATOM 1102 N N . ASN A 1 145 ? -15.661 13.529 -3.757 1.00 84.38 145 ASN A N 1
ATOM 1103 C CA . ASN A 1 145 ? -16.546 12.897 -2.779 1.00 84.38 145 ASN A CA 1
ATOM 1104 C C . ASN A 1 145 ? -16.036 13.045 -1.336 1.00 84.38 145 ASN A C 1
ATOM 1106 O O . ASN A 1 145 ? -16.774 12.777 -0.387 1.00 84.38 145 ASN A O 1
ATOM 1110 N N . TYR A 1 146 ? -14.784 13.477 -1.155 1.00 81.50 146 TYR A N 1
ATOM 1111 C CA . TYR A 1 146 ? -14.110 13.558 0.139 1.00 81.50 146 TYR A CA 1
ATOM 1112 C C . TYR A 1 146 ? -13.441 14.928 0.324 1.00 81.50 146 TYR A C 1
ATOM 1114 O O . TYR A 1 146 ? -12.216 15.014 0.396 1.00 81.50 146 TYR A O 1
ATOM 1122 N N . PRO A 1 147 ? -14.213 16.022 0.462 1.00 78.38 147 PRO A N 1
ATOM 1123 C CA . PRO A 1 147 ? -13.667 17.381 0.531 1.00 78.38 147 PRO A CA 1
ATOM 1124 C C . PRO A 1 147 ? -12.740 17.630 1.737 1.00 78.38 147 PRO A C 1
ATOM 1126 O O . PRO A 1 147 ? -11.957 18.577 1.730 1.00 78.38 147 PRO A O 1
ATOM 1129 N N . SER A 1 148 ? -12.806 16.790 2.775 1.00 78.69 148 SER A N 1
ATOM 1130 C CA . SER A 1 148 ? -11.893 16.822 3.925 1.00 78.69 148 SER A CA 1
ATOM 1131 C C . SER A 1 148 ? -10.591 16.037 3.709 1.00 78.69 148 SER A C 1
ATOM 1133 O O . SER A 1 148 ? -9.661 16.174 4.506 1.00 78.69 148 SER A O 1
ATOM 1135 N N . TYR A 1 149 ? -10.492 15.222 2.653 1.00 80.31 149 TYR A N 1
ATOM 1136 C CA . TYR A 1 149 ? -9.299 14.440 2.349 1.00 80.31 149 TYR A CA 1
ATOM 1137 C C . TYR A 1 149 ? -8.188 15.341 1.803 1.00 80.31 149 TYR A C 1
ATOM 1139 O O . TYR A 1 149 ? -8.327 15.988 0.766 1.00 80.31 149 TYR A O 1
ATOM 1147 N N . LYS A 1 150 ? -7.043 15.353 2.492 1.00 75.12 150 LYS A N 1
ATOM 1148 C CA . LYS A 1 150 ? -5.847 16.096 2.084 1.00 75.12 150 LYS A CA 1
ATOM 1149 C C . LYS A 1 150 ? -4.719 15.126 1.750 1.00 75.12 150 LYS A C 1
ATOM 1151 O O . LYS A 1 150 ? -4.143 14.502 2.640 1.00 75.12 150 LYS A O 1
ATOM 1156 N N . CYS A 1 151 ? -4.363 15.037 0.470 1.00 71.69 151 CYS A N 1
ATOM 1157 C CA . CYS A 1 151 ? -3.160 14.329 0.045 1.00 71.69 151 CYS A CA 1
ATOM 1158 C C . CYS A 1 151 ? -1.921 15.183 0.344 1.00 71.69 151 CYS A C 1
ATOM 1160 O O . CYS A 1 151 ? -1.784 16.291 -0.168 1.00 71.69 151 CYS A O 1
ATOM 1162 N N . THR A 1 152 ? -1.000 14.656 1.151 1.00 67.75 152 THR A N 1
ATOM 1163 C CA . THR A 1 152 ? 0.293 15.299 1.457 1.00 67.75 152 THR A CA 1
ATOM 1164 C C . THR A 1 152 ? 1.444 14.761 0.601 1.00 67.75 152 THR A C 1
ATOM 1166 O O . THR A 1 152 ? 2.566 15.253 0.693 1.00 67.75 152 THR A O 1
ATOM 1169 N N . GLY A 1 153 ? 1.177 13.762 -0.250 1.00 58.28 153 GLY A N 1
ATOM 1170 C CA . GLY A 1 153 ? 2.134 13.178 -1.185 1.00 58.28 153 GLY A CA 1
ATOM 1171 C C . GLY A 1 153 ? 2.549 14.146 -2.288 1.00 58.28 153 GLY A C 1
ATOM 1172 O O . GLY A 1 153 ? 1.710 14.664 -3.020 1.00 58.28 153 GLY A O 1
ATOM 1173 N N . TYR A 1 154 ? 3.859 14.351 -2.444 1.00 52.25 154 TYR A N 1
ATOM 1174 C CA . TYR A 1 154 ? 4.409 15.024 -3.618 1.00 52.25 154 TYR A CA 1
ATOM 1175 C C . TYR A 1 154 ? 4.205 14.155 -4.863 1.00 52.25 154 TYR A C 1
ATOM 1177 O O . TYR A 1 154 ? 4.826 13.098 -5.006 1.00 52.25 154 TYR A O 1
ATOM 1185 N N . SER A 1 155 ? 3.398 14.650 -5.799 1.00 44.75 155 SER A N 1
ATOM 1186 C CA . SER A 1 155 ? 3.396 14.220 -7.194 1.00 44.75 155 SER A CA 1
ATOM 1187 C C . SER A 1 155 ? 4.752 14.580 -7.803 1.00 44.75 155 SER A C 1
ATOM 1189 O O . SER A 1 155 ? 4.931 15.677 -8.327 1.00 44.75 155 SER A O 1
ATOM 1191 N N . PHE A 1 156 ? 5.751 13.703 -7.714 1.00 41.34 156 PHE A N 1
ATOM 1192 C CA . PHE A 1 156 ? 6.876 13.831 -8.635 1.00 41.34 156 PHE A CA 1
ATOM 1193 C C . PHE A 1 156 ? 6.322 13.517 -10.023 1.00 41.34 156 PHE A C 1
ATOM 1195 O O . PHE A 1 156 ? 5.817 12.406 -10.207 1.00 41.34 156 PHE A O 1
ATOM 1202 N N . PRO A 1 157 ? 6.385 14.439 -11.002 1.00 35.97 157 PRO A N 1
ATOM 1203 C CA . PRO A 1 157 ? 6.238 14.015 -12.377 1.00 35.97 157 PRO A CA 1
ATOM 1204 C C . PRO A 1 157 ? 7.327 12.968 -12.589 1.00 35.97 157 PRO A C 1
ATOM 1206 O O . PRO A 1 157 ? 8.518 13.248 -12.432 1.00 35.97 157 PRO A O 1
ATOM 1209 N N . CYS A 1 158 ? 6.910 11.732 -12.862 1.00 42.75 158 CYS A N 1
ATOM 1210 C CA . CYS A 1 158 ? 7.786 10.795 -13.533 1.00 42.75 158 CYS A CA 1
ATOM 1211 C C . CYS A 1 158 ? 8.270 11.556 -14.765 1.00 42.75 158 CYS A C 1
ATOM 1213 O O . CYS A 1 158 ? 7.443 11.967 -15.582 1.00 42.75 158 CYS A O 1
ATOM 1215 N N . ILE A 1 159 ? 9.562 11.890 -14.802 1.00 40.12 159 ILE A N 1
ATOM 1216 C CA . ILE A 1 159 ? 10.140 12.609 -15.931 1.00 40.12 159 ILE A CA 1
ATOM 1217 C C . ILE A 1 159 ? 9.827 11.723 -17.125 1.00 40.12 159 ILE A C 1
ATOM 1219 O O . ILE A 1 159 ? 10.271 10.576 -17.166 1.00 40.12 159 ILE A O 1
ATOM 1223 N N . SER A 1 160 ? 8.975 12.204 -18.031 1.00 46.59 160 SER A N 1
ATOM 1224 C CA . SER A 1 160 ? 8.733 11.492 -19.273 1.00 46.59 160 SER A CA 1
ATOM 1225 C C . SER A 1 160 ? 10.093 11.369 -19.936 1.00 46.59 160 SER A C 1
ATOM 1227 O O . SER A 1 160 ? 10.677 12.396 -20.291 1.00 46.59 160 SER A O 1
ATOM 1229 N N . VAL A 1 161 ? 10.609 10.147 -20.045 1.00 51.53 161 VAL A N 1
ATOM 1230 C CA . VAL A 1 161 ? 11.815 9.891 -20.825 1.00 51.53 161 VAL A CA 1
ATOM 1231 C C . VAL A 1 161 ? 11.491 10.373 -22.230 1.00 51.53 161 VAL A C 1
ATOM 1233 O O . VAL A 1 161 ? 10.581 9.848 -22.879 1.00 51.53 161 VAL A O 1
ATOM 1236 N N . GLN A 1 162 ? 12.138 11.456 -22.649 1.00 62.50 162 GLN A N 1
ATOM 1237 C CA . GLN A 1 162 ? 11.953 11.961 -23.998 1.00 62.50 162 GLN A CA 1
ATOM 1238 C C . GLN A 1 162 ? 12.561 10.924 -24.937 1.00 62.50 162 GLN A C 1
ATOM 1240 O O . GLN A 1 162 ? 13.640 10.395 -24.681 1.00 62.50 162 GLN A O 1
ATOM 1245 N N . ILE A 1 163 ? 11.819 10.554 -25.976 1.00 71.56 163 ILE A N 1
ATOM 1246 C CA . ILE A 1 163 ? 12.278 9.577 -26.957 1.00 71.56 163 ILE A CA 1
ATOM 1247 C C . ILE A 1 163 ? 12.788 10.357 -28.162 1.00 71.56 163 ILE A C 1
ATOM 1249 O O . ILE A 1 163 ? 12.046 11.133 -28.765 1.00 71.56 163 ILE A O 1
ATOM 1253 N N . THR A 1 164 ? 14.047 10.132 -28.522 1.00 72.94 164 THR A N 1
ATOM 1254 C CA . THR A 1 164 ? 14.654 10.647 -29.746 1.00 72.94 164 THR A CA 1
ATOM 1255 C C . THR A 1 164 ? 14.638 9.559 -30.810 1.00 72.94 164 THR A C 1
ATOM 1257 O O . THR A 1 164 ? 15.083 8.433 -30.582 1.00 72.94 164 THR A O 1
ATOM 1260 N N . HIS A 1 165 ? 14.132 9.916 -31.986 1.00 79.25 165 HIS A N 1
ATOM 1261 C CA . HIS A 1 165 ? 14.192 9.084 -33.178 1.00 79.25 165 HIS A CA 1
ATOM 1262 C C . HIS A 1 165 ? 15.581 9.197 -33.816 1.00 79.25 165 HIS A C 1
ATOM 1264 O O . HIS A 1 165 ? 16.055 10.304 -34.077 1.00 79.25 165 HIS A O 1
ATOM 1270 N N . MET A 1 166 ? 16.228 8.062 -34.053 1.00 73.06 166 MET A N 1
ATOM 1271 C CA . MET A 1 166 ? 17.530 7.959 -34.708 1.00 73.06 166 MET A CA 1
ATOM 1272 C C . MET A 1 166 ? 17.352 7.337 -36.094 1.00 73.06 166 MET A C 1
ATOM 1274 O O . MET A 1 166 ? 16.536 6.432 -36.270 1.00 73.06 166 MET A O 1
ATOM 1278 N N . GLU A 1 167 ? 18.130 7.814 -37.061 1.00 76.38 167 GLU A N 1
ATOM 1279 C CA . GLU A 1 167 ? 18.205 7.272 -38.419 1.00 76.38 167 GLU A CA 1
ATOM 1280 C C . GLU A 1 167 ? 19.665 6.917 -38.723 1.00 76.38 167 GLU A C 1
ATOM 1282 O O . GLU A 1 167 ? 20.561 7.738 -38.516 1.00 76.38 167 GLU A O 1
ATOM 1287 N N . GLU A 1 168 ? 19.905 5.696 -39.201 1.00 68.75 168 GLU A N 1
ATOM 1288 C CA . GLU A 1 168 ? 21.232 5.219 -39.596 1.00 68.75 168 GLU A CA 1
ATOM 1289 C C . GLU A 1 168 ? 21.156 4.396 -40.884 1.00 68.75 168 GLU A C 1
ATOM 1291 O O . GLU A 1 168 ? 20.198 3.661 -41.113 1.00 68.75 168 GLU A O 1
ATOM 1296 N N . VAL A 1 169 ? 22.183 4.498 -41.728 1.00 67.38 169 VAL A N 1
ATOM 1297 C CA . VAL A 1 169 ? 22.301 3.694 -42.949 1.00 67.38 169 VAL A CA 1
ATOM 1298 C C . VAL A 1 169 ? 23.075 2.419 -42.643 1.00 67.38 169 VAL A C 1
ATOM 1300 O O . VAL A 1 169 ? 24.278 2.460 -42.386 1.00 67.38 169 VAL A O 1
ATOM 1303 N N . VAL A 1 170 ? 22.404 1.278 -42.732 1.00 59.12 170 VAL A N 1
ATOM 1304 C CA . VAL A 1 170 ? 22.984 -0.044 -42.497 1.00 59.12 170 VAL A CA 1
ATOM 1305 C C . VAL A 1 170 ? 22.923 -0.830 -43.797 1.00 59.12 170 VA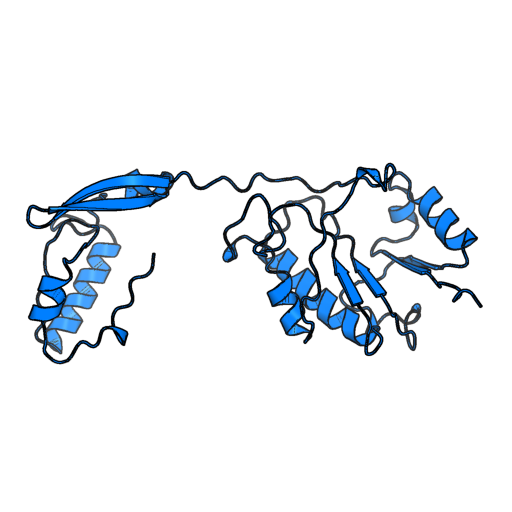L A C 1
ATOM 1307 O O . VAL A 1 170 ? 21.849 -1.087 -44.327 1.00 59.12 170 VAL A O 1
ATOM 1310 N N . GLU A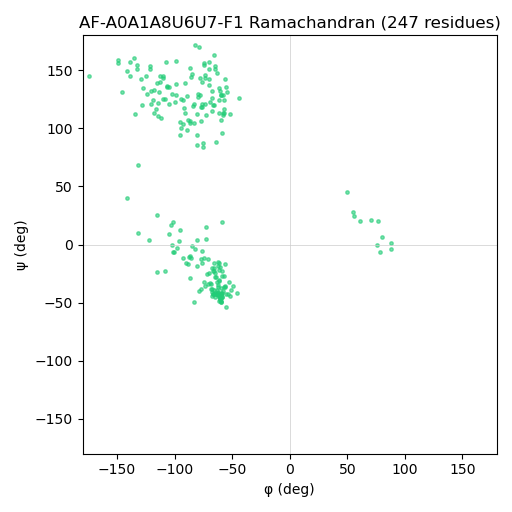 1 171 ? 24.086 -1.185 -44.345 1.00 63.38 171 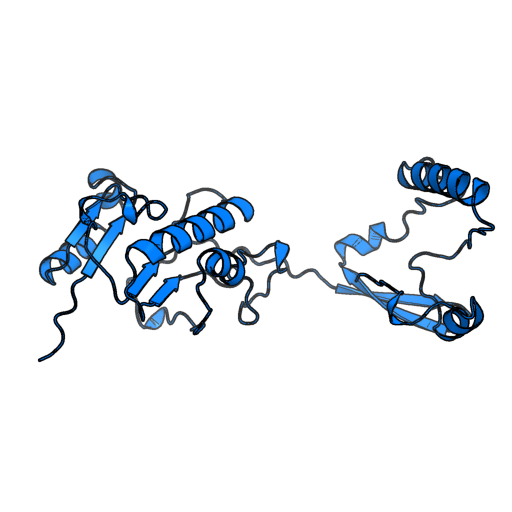GLU A N 1
ATOM 1311 C CA . GLU A 1 171 ? 24.199 -1.937 -45.612 1.00 63.38 171 GLU A CA 1
ATOM 1312 C C . GLU A 1 171 ? 23.459 -1.286 -46.801 1.00 63.38 171 GLU A C 1
ATOM 1314 O O . GLU A 1 171 ? 23.067 -1.957 -47.752 1.00 63.38 171 GLU A O 1
ATOM 1319 N N . GLY A 1 172 ? 23.311 0.042 -46.766 1.00 67.19 172 GLY A N 1
ATOM 1320 C CA . GLY A 1 172 ? 22.614 0.821 -47.793 1.00 67.19 172 GLY A CA 1
ATOM 1321 C C . GLY A 1 172 ? 21.104 0.967 -47.574 1.00 67.19 172 GLY A C 1
ATOM 1322 O O . GLY A 1 172 ? 20.453 1.619 -48.385 1.00 67.19 172 GLY A O 1
ATOM 1323 N N . GLU A 1 173 ? 20.552 0.411 -46.492 1.00 58.59 173 GLU A N 1
ATOM 1324 C CA . GLU A 1 173 ? 19.156 0.595 -46.083 1.00 58.59 173 GLU A CA 1
ATOM 1325 C C . GLU A 1 173 ? 19.070 1.561 -44.888 1.00 58.59 173 GLU A C 1
ATOM 1327 O O . GLU A 1 173 ? 19.845 1.456 -43.937 1.00 58.59 173 GLU A O 1
ATOM 1332 N N . ASN A 1 174 ? 18.125 2.509 -44.916 1.00 71.88 174 ASN A N 1
ATOM 1333 C CA . ASN A 1 174 ? 17.879 3.403 -43.779 1.00 71.88 174 ASN A CA 1
ATOM 1334 C C . ASN A 1 174 ? 17.104 2.648 -42.697 1.00 71.88 174 ASN A C 1
ATOM 1336 O O . ASN A 1 174 ? 15.965 2.222 -42.908 1.00 71.88 174 ASN A O 1
ATOM 1340 N N . VAL A 1 175 ? 17.715 2.513 -41.527 1.00 63.81 175 VAL A N 1
ATOM 1341 C CA . VAL A 1 175 ? 17.122 1.910 -40.341 1.00 63.81 175 VAL A CA 1
ATOM 1342 C C . VAL A 1 175 ? 16.784 3.002 -39.340 1.00 63.81 175 VAL A C 1
ATOM 1344 O O . VAL A 1 175 ? 17.567 3.917 -39.088 1.00 63.81 175 VAL A O 1
ATOM 1347 N N . HIS A 1 176 ? 15.600 2.876 -38.753 1.00 71.31 176 HIS A N 1
ATOM 1348 C CA . HIS A 1 176 ? 15.056 3.826 -37.798 1.00 71.31 176 HIS A CA 1
ATOM 1349 C C . HIS A 1 176 ? 14.850 3.135 -36.455 1.00 71.31 176 HIS A C 1
ATOM 1351 O O . HIS A 1 176 ? 14.288 2.037 -36.403 1.00 71.31 176 HIS A O 1
ATOM 1357 N N . TYR A 1 177 ? 15.287 3.763 -35.368 1.00 67.81 177 TYR A N 1
ATOM 1358 C CA . TYR A 1 177 ? 15.101 3.230 -34.020 1.00 67.81 177 TYR A CA 1
ATOM 1359 C C . TYR A 1 177 ? 14.975 4.355 -32.990 1.00 67.81 177 TYR A C 1
ATOM 1361 O O . TYR A 1 177 ? 15.372 5.495 -33.217 1.00 67.81 177 TYR A O 1
ATOM 1369 N N . ASN A 1 178 ? 14.386 4.028 -31.843 1.00 70.44 178 ASN A N 1
ATOM 1370 C CA . ASN A 1 178 ? 14.084 4.982 -30.782 1.00 70.44 178 ASN A CA 1
ATOM 1371 C C . ASN A 1 178 ? 15.040 4.784 -29.607 1.00 70.44 178 ASN A C 1
ATOM 1373 O O . ASN A 1 178 ? 15.242 3.650 -29.174 1.00 70.44 178 ASN A O 1
ATOM 1377 N N . ILE A 1 179 ? 15.575 5.877 -29.060 1.00 62.41 179 ILE A N 1
ATOM 1378 C CA . ILE A 1 179 ? 16.374 5.857 -27.826 1.00 62.41 179 ILE A CA 1
ATOM 1379 C C . ILE A 1 179 ? 15.925 6.956 -26.856 1.00 62.41 179 ILE A C 1
ATOM 1381 O O . ILE A 1 179 ? 15.410 7.985 -27.299 1.00 62.41 179 ILE A O 1
ATOM 1385 N N . PRO A 1 180 ? 16.149 6.787 -25.543 1.00 70.81 180 PRO A N 1
ATOM 1386 C CA . PRO A 1 180 ? 16.064 7.882 -24.581 1.00 70.81 180 PRO A CA 1
ATOM 1387 C C . PRO A 1 180 ? 16.957 9.060 -24.992 1.00 70.81 180 PRO A C 1
ATOM 1389 O O . PRO A 1 180 ? 18.136 8.869 -25.305 1.00 70.81 180 PRO A O 1
ATOM 1392 N N . THR A 1 181 ? 16.415 10.278 -24.978 1.00 72.06 181 THR A N 1
ATOM 1393 C CA . THR A 1 181 ? 17.121 11.507 -25.366 1.00 72.06 181 THR A CA 1
ATOM 1394 C C . THR A 1 181 ? 18.397 11.702 -24.551 1.00 72.06 181 THR A C 1
ATOM 1396 O O . THR A 1 181 ? 19.418 12.114 -25.097 1.00 72.06 181 THR A O 1
ATOM 1399 N N . GLU A 1 182 ? 18.395 11.322 -23.275 1.00 68.81 182 GLU A N 1
ATOM 1400 C CA . GLU A 1 182 ? 19.546 11.425 -22.378 1.00 68.81 182 GLU A CA 1
ATOM 1401 C C . GLU A 1 182 ? 20.704 10.516 -22.796 1.00 68.81 182 GLU A C 1
ATOM 1403 O O . GLU A 1 182 ? 21.842 10.775 -22.419 1.00 68.81 182 GLU A O 1
ATOM 1408 N N . LEU A 1 183 ? 20.432 9.454 -23.560 1.00 60.94 183 LEU A N 1
ATOM 1409 C CA . LEU A 1 183 ? 21.445 8.519 -24.043 1.00 60.94 183 LEU A CA 1
ATOM 1410 C C . LEU A 1 183 ? 21.982 8.884 -25.428 1.00 60.94 183 LEU A C 1
ATOM 1412 O O . LEU A 1 183 ? 23.013 8.338 -25.811 1.00 60.94 183 LEU A O 1
ATOM 1416 N N . SER A 1 184 ? 21.352 9.816 -26.151 1.00 69.56 184 SER A N 1
ATOM 1417 C CA . SER A 1 184 ? 21.741 10.192 -27.521 1.00 69.56 184 SER A CA 1
ATOM 1418 C C . SER A 1 184 ? 23.219 10.589 -27.646 1.00 69.56 184 SER A C 1
ATOM 1420 O O . SER A 1 184 ? 23.927 10.074 -28.511 1.00 69.56 184 SER A O 1
ATOM 1422 N N . ASP A 1 185 ? 23.732 11.364 -26.688 1.00 63.75 185 ASP A N 1
ATOM 1423 C CA . ASP A 1 185 ? 25.143 11.775 -26.622 1.00 63.75 185 ASP A CA 1
ATOM 1424 C C . ASP A 1 185 ? 26.103 10.669 -26.139 1.00 63.75 185 ASP A C 1
ATOM 1426 O O . ASP A 1 185 ? 27.325 10.860 -26.079 1.00 63.75 185 ASP A O 1
ATOM 1430 N N . TYR A 1 186 ? 25.576 9.517 -25.719 1.00 61.78 186 TYR A N 1
ATOM 1431 C CA . TYR A 1 186 ? 26.337 8.412 -25.131 1.00 61.78 186 TYR A CA 1
ATOM 1432 C C . TYR A 1 186 ? 26.453 7.201 -26.063 1.00 61.78 186 TYR A C 1
ATOM 1434 O O . TYR A 1 186 ? 27.418 6.447 -25.924 1.00 61.78 186 TYR A O 1
ATOM 1442 N N . VAL A 1 187 ? 25.547 7.039 -27.037 1.00 61.94 187 VAL A N 1
ATOM 1443 C CA . VAL A 1 187 ? 25.526 5.884 -27.960 1.00 61.94 187 VAL A CA 1
ATOM 1444 C C . VAL A 1 187 ? 26.788 5.807 -28.835 1.00 61.94 187 VAL A C 1
ATOM 1446 O O . VAL A 1 187 ? 27.282 4.716 -29.110 1.00 61.94 187 VAL A O 1
ATOM 1449 N N . PHE A 1 188 ? 27.384 6.948 -29.195 1.00 62.44 188 PHE A N 1
ATOM 1450 C CA . PHE A 1 188 ? 28.472 7.018 -30.184 1.00 62.44 188 PHE A CA 1
ATOM 1451 C C . PHE A 1 188 ? 29.817 7.493 -29.623 1.00 62.44 188 PHE A C 1
ATOM 1453 O O . PHE A 1 188 ? 30.668 8.002 -30.352 1.00 62.44 188 PHE A O 1
ATOM 1460 N N . ARG A 1 189 ? 30.070 7.307 -28.324 1.00 64.69 189 ARG A N 1
ATOM 1461 C CA . ARG A 1 189 ? 31.297 7.796 -27.661 1.00 64.69 189 ARG A CA 1
ATOM 1462 C C . ARG A 1 189 ? 32.577 7.039 -28.003 1.00 64.69 189 ARG A C 1
ATOM 1464 O O . ARG A 1 189 ? 33.585 7.200 -27.319 1.00 64.69 189 ARG A O 1
ATOM 1471 N N . ARG A 1 190 ? 32.566 6.222 -29.063 1.00 63.34 190 ARG A N 1
ATOM 1472 C CA . ARG A 1 190 ? 33.770 5.567 -29.594 1.00 63.34 190 ARG A CA 1
ATOM 1473 C C . ARG A 1 190 ? 34.518 4.734 -28.544 1.00 63.34 190 ARG A C 1
ATOM 1475 O O . ARG A 1 190 ? 35.703 4.466 -28.716 1.00 63.34 190 ARG A O 1
ATOM 1482 N N . PHE A 1 191 ? 33.822 4.271 -27.499 1.00 63.81 191 PHE A N 1
ATOM 1483 C CA . PHE A 1 191 ? 34.403 3.512 -26.385 1.00 63.81 191 PHE A CA 1
ATOM 1484 C C . PHE A 1 191 ? 35.096 2.225 -26.820 1.00 63.81 191 PHE A C 1
ATOM 1486 O O . PHE A 1 191 ? 35.927 1.724 -26.080 1.00 63.81 191 PHE A O 1
ATOM 1493 N N . LEU A 1 192 ? 34.733 1.689 -27.987 1.00 63.22 192 LEU A N 1
ATOM 1494 C CA . LEU A 1 192 ? 35.299 0.465 -28.546 1.00 63.22 192 LEU A CA 1
ATOM 1495 C C . LEU A 1 192 ? 36.273 0.720 -29.708 1.00 63.22 192 LEU A C 1
ATOM 1497 O O . LEU A 1 192 ? 36.673 -0.220 -30.392 1.00 63.22 192 LEU A O 1
ATOM 1501 N N . SER A 1 193 ? 36.639 1.980 -29.963 1.00 68.75 193 SER A N 1
ATOM 1502 C CA . SER A 1 193 ? 37.550 2.316 -31.062 1.00 68.75 193 SER A CA 1
ATOM 1503 C C . SER A 1 193 ? 38.943 1.725 -30.819 1.00 68.75 193 SER A C 1
ATOM 1505 O O . SER A 1 193 ? 39.317 1.516 -29.660 1.00 68.75 193 SER A O 1
ATOM 1507 N N . PRO A 1 194 ? 39.725 1.453 -31.880 1.00 67.44 194 PRO A N 1
ATOM 1508 C CA . PRO A 1 194 ? 41.049 0.838 -31.755 1.00 67.44 194 PRO A CA 1
ATOM 1509 C C . PRO A 1 194 ? 42.020 1.613 -30.851 1.00 67.44 194 PRO A C 1
ATOM 1511 O O . PRO A 1 194 ? 42.914 1.021 -30.259 1.00 67.44 194 PRO A O 1
ATOM 1514 N N . ASP A 1 195 ? 41.825 2.925 -30.737 1.00 76.19 195 ASP A N 1
ATOM 1515 C CA . ASP A 1 195 ? 42.599 3.876 -29.940 1.00 76.19 195 ASP A CA 1
ATOM 1516 C C . ASP A 1 195 ? 41.986 4.173 -28.555 1.00 76.19 195 ASP A C 1
ATOM 1518 O O . ASP A 1 195 ? 42.514 4.992 -27.801 1.00 76.19 195 ASP A O 1
ATOM 1522 N N . SER A 1 196 ? 40.878 3.518 -28.188 1.00 76.31 196 SER A N 1
ATOM 1523 C CA . SER A 1 196 ? 40.196 3.776 -26.919 1.00 76.31 196 SER A CA 1
ATOM 1524 C C . SER A 1 196 ? 40.897 3.114 -25.732 1.00 76.31 196 SER A C 1
ATOM 1526 O O . SER A 1 196 ? 41.111 1.905 -25.708 1.00 76.31 196 SER A O 1
ATOM 1528 N N . VAL A 1 197 ? 41.165 3.899 -24.686 1.00 77.88 197 VAL A N 1
ATOM 1529 C CA . VAL A 1 197 ? 41.676 3.420 -23.384 1.00 77.88 197 VAL A CA 1
ATOM 1530 C C . VAL A 1 197 ? 40.559 3.195 -22.354 1.00 77.88 197 VAL A C 1
ATOM 1532 O O . VAL A 1 197 ? 40.815 3.063 -21.158 1.00 77.88 197 VAL A O 1
ATOM 1535 N N . HIS A 1 198 ? 39.296 3.195 -22.794 1.00 75.94 198 HIS A N 1
ATOM 1536 C CA . HIS A 1 198 ? 38.144 3.080 -21.905 1.00 75.94 198 HIS A CA 1
ATOM 1537 C C . HIS A 1 198 ? 38.043 1.666 -21.293 1.00 75.94 198 HIS A C 1
ATOM 1539 O O . HIS A 1 198 ? 38.246 0.682 -22.009 1.00 75.94 198 HIS A O 1
ATOM 1545 N N . PRO A 1 199 ? 37.645 1.511 -20.012 1.00 75.00 199 PRO A N 1
ATOM 1546 C CA . PRO A 1 199 ? 37.542 0.200 -19.359 1.00 75.00 199 PRO A CA 1
ATOM 1547 C C . PRO A 1 199 ? 36.697 -0.830 -20.121 1.00 75.00 199 PRO A C 1
ATOM 1549 O O . PRO A 1 199 ? 37.000 -2.018 -20.103 1.00 75.00 199 PRO A O 1
ATOM 1552 N N . VAL A 1 200 ? 35.665 -0.376 -20.837 1.00 73.19 200 VAL A N 1
ATOM 1553 C CA . VAL A 1 200 ? 34.802 -1.240 -21.663 1.00 73.19 200 VAL A CA 1
ATOM 1554 C C . VAL A 1 200 ? 35.584 -1.908 -22.807 1.00 73.19 200 VAL A C 1
ATOM 1556 O O . VAL A 1 200 ? 35.374 -3.092 -23.060 1.00 73.19 200 VAL A O 1
ATOM 1559 N N . LYS A 1 201 ? 36.524 -1.198 -23.451 1.00 76.44 201 LYS A N 1
ATOM 1560 C CA . LYS A 1 201 ? 37.409 -1.773 -24.478 1.00 76.44 201 LYS A CA 1
ATOM 1561 C C . LYS A 1 201 ? 38.359 -2.801 -23.881 1.00 76.44 201 LYS A C 1
ATOM 1563 O O . LYS A 1 201 ? 38.519 -3.876 -24.441 1.00 76.44 201 LYS A O 1
ATOM 1568 N N . LEU A 1 202 ? 38.927 -2.500 -22.712 1.00 76.50 202 LEU A N 1
ATOM 1569 C CA . LEU A 1 202 ? 39.823 -3.426 -22.017 1.00 76.50 202 LEU A CA 1
ATOM 1570 C C . LEU A 1 202 ? 39.109 -4.742 -21.688 1.00 76.50 202 LEU A C 1
ATOM 1572 O O . LEU A 1 202 ? 39.639 -5.811 -21.975 1.00 76.50 202 LEU A O 1
ATOM 1576 N N . VAL A 1 203 ? 37.887 -4.677 -21.149 1.00 78.81 203 VAL A N 1
ATOM 1577 C CA . VAL A 1 203 ? 37.068 -5.870 -20.872 1.00 78.81 203 VAL A CA 1
ATOM 1578 C C . VAL A 1 203 ? 36.767 -6.649 -22.155 1.00 78.81 203 VAL A C 1
ATOM 1580 O O . VAL A 1 203 ? 36.904 -7.871 -22.158 1.00 78.81 203 VAL A O 1
ATOM 1583 N N . GLN A 1 204 ? 36.407 -5.965 -23.248 1.00 79.31 204 GLN A N 1
ATOM 1584 C CA . GLN A 1 204 ? 36.201 -6.602 -24.552 1.00 79.31 204 GLN A CA 1
ATOM 1585 C C . GLN A 1 204 ? 37.463 -7.329 -25.035 1.00 79.31 204 GLN A C 1
ATOM 1587 O O . GLN A 1 204 ? 37.363 -8.465 -25.486 1.00 79.31 204 GLN A O 1
ATOM 1592 N N . ASP A 1 205 ? 38.634 -6.706 -24.919 1.00 80.56 205 ASP A N 1
ATOM 1593 C CA . ASP A 1 205 ? 39.901 -7.281 -25.379 1.00 80.56 205 ASP A CA 1
ATOM 1594 C C . ASP A 1 205 ? 40.313 -8.502 -24.556 1.00 80.56 205 ASP A C 1
ATOM 1596 O O . ASP A 1 205 ? 40.737 -9.512 -25.122 1.00 80.56 205 ASP A O 1
ATOM 1600 N N . PHE A 1 206 ? 40.132 -8.451 -23.232 1.00 82.50 206 PHE A N 1
ATOM 1601 C CA . PHE A 1 206 ? 40.339 -9.615 -22.369 1.00 82.50 206 PHE A CA 1
ATOM 1602 C C . PHE A 1 206 ? 39.398 -10.758 -22.742 1.00 82.50 206 PHE A C 1
ATOM 1604 O O . PHE A 1 206 ? 39.841 -11.893 -22.900 1.00 82.50 206 PHE A O 1
ATOM 1611 N N . PHE A 1 207 ? 38.113 -10.459 -22.925 1.00 80.19 207 PHE A N 1
ATOM 1612 C CA . PHE A 1 207 ? 37.121 -11.470 -23.267 1.00 80.19 207 PHE A CA 1
ATOM 1613 C C . PHE A 1 207 ? 37.376 -12.082 -24.649 1.00 80.19 207 PHE A C 1
ATOM 1615 O O . PHE A 1 207 ? 37.327 -13.298 -24.805 1.00 80.19 207 PHE A O 1
ATOM 1622 N N . LEU A 1 208 ? 37.719 -11.261 -25.644 1.00 77.31 208 LEU A N 1
ATOM 1623 C CA . LEU A 1 208 ? 38.054 -11.722 -26.989 1.00 77.31 208 LEU A CA 1
ATOM 1624 C C . LEU A 1 208 ? 39.293 -12.620 -26.991 1.00 77.31 208 LEU A C 1
ATOM 1626 O O . LEU A 1 208 ? 39.309 -13.631 -27.689 1.00 77.31 208 LEU A O 1
ATOM 1630 N N . LYS A 1 209 ? 40.318 -12.273 -26.206 1.00 81.88 209 LYS A N 1
ATOM 1631 C CA . LYS A 1 209 ? 41.527 -13.089 -26.065 1.00 81.88 209 LYS A CA 1
ATOM 1632 C C . LYS A 1 209 ? 41.202 -14.491 -25.544 1.00 81.88 209 LYS A C 1
ATOM 1634 O O . LYS A 1 209 ? 41.701 -15.464 -26.101 1.00 81.88 209 LYS A O 1
ATOM 1639 N N . GLU A 1 210 ? 40.359 -14.587 -24.518 1.00 82.06 210 GLU A N 1
ATOM 1640 C CA . GLU A 1 210 ? 39.911 -15.873 -23.971 1.00 82.06 210 GLU A CA 1
ATOM 1641 C C . GLU A 1 210 ? 39.038 -16.639 -24.974 1.00 82.06 210 GLU A C 1
ATOM 1643 O O . GLU A 1 210 ? 39.239 -17.831 -25.193 1.00 82.06 210 GLU A O 1
ATOM 1648 N N . LEU A 1 211 ? 38.114 -15.958 -25.660 1.00 76.06 211 LEU A N 1
ATOM 1649 C CA . LEU A 1 211 ? 37.273 -16.590 -26.676 1.00 76.06 211 LEU A CA 1
ATOM 1650 C C . LEU A 1 211 ? 38.094 -17.184 -27.827 1.00 76.06 211 LEU A C 1
ATOM 1652 O O . LEU A 1 211 ? 37.839 -18.314 -28.232 1.00 76.06 211 LEU A O 1
ATOM 1656 N N . LEU A 1 212 ? 39.092 -16.453 -28.332 1.00 76.12 212 LEU A N 1
ATOM 1657 C CA . LEU A 1 212 ? 39.972 -16.904 -29.416 1.00 76.12 212 LEU A CA 1
ATOM 1658 C C . LEU A 1 212 ? 40.843 -18.106 -29.028 1.00 76.12 212 LEU A C 1
ATOM 1660 O O . LEU A 1 212 ? 41.272 -18.852 -29.906 1.00 76.12 212 LEU A O 1
ATOM 1664 N N . ALA A 1 213 ? 41.108 -18.303 -27.734 1.00 81.94 213 ALA A N 1
ATOM 1665 C CA . ALA A 1 213 ? 41.853 -19.462 -27.250 1.00 81.94 213 ALA A CA 1
ATOM 1666 C C . ALA A 1 213 ? 41.035 -20.764 -27.333 1.00 81.94 213 ALA A C 1
ATOM 1668 O O . ALA A 1 213 ? 41.614 -21.846 -27.434 1.00 81.94 213 ALA A O 1
ATOM 1669 N N . HIS A 1 214 ? 39.702 -20.665 -27.305 1.00 80.50 214 HIS A N 1
ATOM 1670 C CA . HIS A 1 214 ? 38.799 -21.816 -27.217 1.00 80.50 214 HIS A CA 1
ATOM 1671 C C . HIS A 1 214 ? 37.905 -22.005 -28.449 1.00 80.50 214 HIS A C 1
ATOM 1673 O O . HIS A 1 214 ? 37.465 -23.124 -28.715 1.00 80.50 214 HIS A O 1
ATOM 1679 N N . TRP A 1 215 ? 37.656 -20.946 -29.220 1.00 77.12 215 TRP A N 1
ATOM 1680 C CA . TRP A 1 215 ? 36.731 -20.949 -30.349 1.00 77.12 215 TRP A CA 1
ATOM 1681 C C . TRP A 1 215 ? 37.264 -20.127 -31.528 1.00 77.12 215 TRP A C 1
ATOM 1683 O O . TRP A 1 215 ? 37.946 -19.116 -31.362 1.00 77.12 215 TRP A O 1
ATOM 1693 N N . SER A 1 216 ? 36.904 -20.529 -32.750 1.00 73.19 216 SER A N 1
ATOM 1694 C CA . SER A 1 216 ? 37.164 -19.740 -33.960 1.00 73.19 216 SER A CA 1
ATOM 1695 C C . SER A 1 216 ? 36.183 -18.568 -34.041 1.00 73.19 216 SER A C 1
ATOM 1697 O O . SER A 1 216 ? 35.110 -18.684 -34.627 1.00 73.19 216 SER A O 1
ATOM 1699 N N . VAL A 1 217 ? 36.545 -17.446 -33.420 1.00 67.25 217 VAL A N 1
ATOM 1700 C CA . VAL A 1 217 ? 35.735 -16.218 -33.383 1.00 67.25 217 VAL A CA 1
ATOM 1701 C C . VAL A 1 217 ? 36.397 -15.130 -34.231 1.00 67.25 217 VAL A C 1
ATOM 1703 O O . VAL A 1 217 ? 37.618 -15.028 -34.283 1.00 67.25 217 VAL A O 1
ATOM 1706 N N . SER A 1 218 ? 35.604 -14.287 -34.891 1.00 56.88 218 SER A N 1
ATOM 1707 C CA . SER A 1 218 ? 36.085 -13.087 -35.588 1.00 56.88 218 SER A CA 1
ATOM 1708 C C . SER A 1 218 ? 35.297 -11.865 -35.131 1.00 56.88 218 SER A C 1
ATOM 1710 O O . SER A 1 218 ? 34.068 -11.913 -35.083 1.00 56.88 218 SER A O 1
ATOM 1712 N N . MET A 1 219 ? 35.988 -10.762 -34.839 1.00 59.84 219 MET A N 1
ATOM 1713 C CA . MET A 1 219 ? 35.339 -9.491 -34.517 1.00 59.84 219 MET A CA 1
ATOM 1714 C C . MET A 1 219 ? 34.876 -8.779 -35.783 1.00 59.84 219 MET A C 1
ATOM 1716 O O . MET A 1 219 ? 35.666 -8.559 -36.699 1.00 59.84 219 MET A O 1
ATOM 1720 N N . ALA A 1 220 ? 33.612 -8.364 -35.801 1.00 58.81 220 ALA A N 1
ATOM 1721 C CA . ALA A 1 220 ? 33.095 -7.445 -36.804 1.00 58.81 220 ALA A CA 1
ATOM 1722 C C . ALA A 1 220 ? 33.163 -6.010 -36.267 1.00 58.81 220 ALA A C 1
ATOM 1724 O O . ALA A 1 220 ? 32.639 -5.712 -35.195 1.00 58.81 220 ALA A O 1
ATOM 1725 N N . THR A 1 221 ? 33.808 -5.114 -37.012 1.00 55.22 221 THR A N 1
ATOM 1726 C CA . THR A 1 221 ? 33.792 -3.672 -36.742 1.00 55.22 221 THR A CA 1
ATOM 1727 C C . THR A 1 221 ? 32.603 -3.053 -37.467 1.00 55.22 221 THR A C 1
ATOM 1729 O O . THR A 1 221 ? 32.673 -2.803 -38.668 1.00 55.22 221 THR A O 1
ATOM 1732 N N . ALA A 1 222 ? 31.507 -2.834 -36.751 1.00 53.91 222 ALA A N 1
ATOM 1733 C CA . ALA A 1 222 ? 30.346 -2.098 -37.244 1.00 53.91 222 ALA A CA 1
ATOM 1734 C C . ALA A 1 222 ? 30.082 -0.889 -36.337 1.00 53.91 222 ALA A C 1
ATOM 1736 O O . ALA A 1 222 ? 30.467 -0.903 -35.163 1.00 53.91 222 ALA A O 1
ATOM 1737 N N . SER A 1 223 ? 29.461 0.161 -36.880 1.00 50.12 223 SER A N 1
ATOM 1738 C CA . SER A 1 223 ? 28.954 1.268 -36.070 1.00 50.12 223 SER A CA 1
ATOM 1739 C C . SER A 1 223 ? 27.898 0.732 -35.102 1.00 50.12 223 SER A C 1
ATOM 1741 O O . SER A 1 223 ? 27.077 -0.112 -35.452 1.00 50.12 223 SER A O 1
ATOM 1743 N N . ALA A 1 224 ? 27.991 1.147 -33.840 1.00 46.97 224 ALA A N 1
ATOM 1744 C CA . ALA A 1 224 ? 26.914 0.927 -32.888 1.00 46.97 224 ALA A CA 1
ATOM 1745 C C . ALA A 1 224 ? 25.815 1.962 -33.166 1.00 46.97 224 ALA A C 1
ATOM 1747 O O . ALA A 1 224 ? 26.195 3.104 -33.397 1.00 46.97 224 ALA A O 1
ATOM 1748 N N . PRO A 1 225 ? 24.523 1.620 -33.039 1.00 50.12 225 PRO A N 1
ATOM 1749 C CA . PRO A 1 225 ? 24.004 0.309 -32.656 1.00 50.12 225 PRO A CA 1
ATOM 1750 C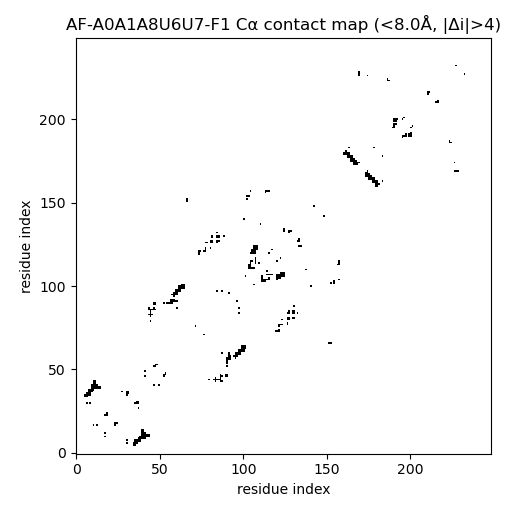 C . PRO A 1 225 ? 24.128 -0.749 -33.755 1.00 50.12 225 PRO A C 1
ATOM 1752 O O . PRO A 1 225 ? 23.933 -0.503 -34.938 1.00 50.12 225 PRO A O 1
ATOM 1755 N N . PHE A 1 226 ? 24.420 -1.977 -33.324 1.00 53.25 226 PHE A N 1
ATOM 1756 C CA . PHE A 1 226 ? 24.560 -3.124 -34.211 1.00 53.25 226 PHE A CA 1
ATOM 1757 C C . PHE A 1 226 ? 23.182 -3.599 -34.680 1.00 53.25 226 PHE A C 1
ATOM 1759 O O . PHE A 1 226 ? 22.573 -4.492 -34.093 1.00 53.25 226 PHE A O 1
ATOM 1766 N N . LEU A 1 227 ? 22.668 -2.964 -35.725 1.00 53.41 227 LEU A N 1
ATOM 1767 C CA . LEU A 1 227 ? 21.465 -3.398 -36.417 1.00 53.41 227 LEU A CA 1
ATOM 1768 C C . LEU A 1 227 ? 21.903 -4.410 -37.481 1.00 53.41 227 LEU A C 1
ATOM 1770 O O . LEU A 1 227 ? 22.537 -4.055 -38.467 1.00 53.41 227 LEU A O 1
ATOM 1774 N N . ILE A 1 228 ? 21.633 -5.697 -37.263 1.00 54.09 228 ILE A N 1
ATOM 1775 C CA . ILE A 1 228 ? 21.887 -6.731 -38.275 1.00 54.09 228 ILE A CA 1
ATOM 1776 C C . ILE A 1 228 ? 20.612 -6.913 -39.092 1.00 54.09 228 ILE A C 1
ATOM 1778 O O . ILE A 1 228 ? 19.562 -7.239 -38.537 1.00 54.09 228 ILE A O 1
ATOM 1782 N N . ALA A 1 229 ? 20.702 -6.774 -40.414 1.00 57.59 229 ALA A N 1
ATOM 1783 C CA . ALA A 1 229 ? 19.603 -7.141 -41.296 1.00 57.59 229 ALA A CA 1
ATOM 1784 C C . ALA A 1 229 ? 19.282 -8.638 -41.137 1.00 57.59 229 ALA A C 1
ATOM 1786 O O . ALA A 1 229 ? 20.178 -9.482 -41.219 1.00 57.59 229 ALA A O 1
ATOM 1787 N N . ALA A 1 230 ? 18.001 -8.989 -40.968 1.00 54.28 230 ALA A N 1
ATOM 1788 C CA . ALA A 1 230 ? 17.563 -10.372 -40.733 1.00 54.28 230 ALA A CA 1
ATOM 1789 C C . ALA A 1 230 ? 18.158 -11.374 -41.748 1.00 54.28 230 ALA A C 1
ATOM 1791 O O . ALA A 1 230 ? 18.555 -12.479 -41.384 1.00 54.28 230 ALA A O 1
ATOM 1792 N N . LYS A 1 231 ? 18.331 -10.950 -43.010 1.00 55.91 231 LYS A N 1
ATOM 1793 C CA . LYS A 1 231 ? 18.948 -11.737 -44.093 1.00 55.91 231 LYS A CA 1
ATOM 1794 C C . LYS A 1 231 ? 20.368 -12.231 -43.766 1.00 55.91 231 LYS A C 1
ATOM 1796 O O . LYS A 1 231 ? 20.703 -13.354 -44.133 1.00 55.91 231 LYS A O 1
ATOM 1801 N N . ARG A 1 232 ? 21.189 -11.443 -43.057 1.00 54.12 232 ARG A N 1
ATOM 1802 C CA . ARG A 1 232 ? 22.540 -11.861 -42.637 1.00 54.12 232 ARG A CA 1
ATOM 1803 C C . ARG A 1 232 ? 22.505 -12.874 -41.503 1.00 54.12 232 ARG A C 1
ATOM 1805 O O . ARG A 1 232 ? 23.297 -13.813 -41.518 1.00 54.12 232 ARG A O 1
ATOM 1812 N N . LEU A 1 233 ? 21.549 -12.742 -40.587 1.00 53.62 233 LEU A N 1
ATOM 1813 C CA . LEU A 1 233 ? 21.352 -13.687 -39.489 1.00 53.62 233 LEU A CA 1
ATOM 1814 C C . LEU A 1 233 ? 21.074 -15.106 -40.017 1.00 53.62 233 LEU A C 1
ATOM 1816 O O . LEU A 1 233 ? 21.694 -16.065 -39.567 1.00 53.62 233 LEU A O 1
ATOM 1820 N N . HIS A 1 234 ? 20.255 -15.215 -41.068 1.00 51.84 234 HIS A N 1
ATOM 1821 C CA . HIS A 1 234 ? 19.972 -16.479 -41.761 1.00 51.84 234 HIS A CA 1
ATOM 1822 C C . HIS A 1 234 ? 21.180 -17.083 -42.501 1.00 51.84 234 HIS A C 1
ATOM 1824 O O . HIS A 1 234 ? 21.202 -18.287 -42.746 1.00 51.84 234 HIS A O 1
ATOM 1830 N N . SER A 1 235 ? 22.181 -16.274 -42.862 1.00 53.97 235 SER A N 1
ATOM 1831 C CA . SER A 1 235 ? 23.371 -16.728 -43.598 1.00 53.97 235 SER A CA 1
ATOM 1832 C C . SER A 1 235 ? 24.531 -17.178 -42.701 1.00 53.97 235 SER A C 1
ATOM 1834 O O . SER A 1 235 ? 25.451 -17.835 -43.184 1.00 53.97 235 SER A O 1
ATOM 1836 N N . CYS A 1 236 ? 24.511 -16.831 -41.407 1.00 50.97 236 CYS A N 1
ATOM 1837 C CA . CYS A 1 236 ? 25.679 -16.972 -40.538 1.00 50.97 236 CYS A CA 1
ATOM 1838 C C . CYS A 1 236 ? 25.829 -18.325 -39.823 1.00 50.97 236 CYS A C 1
ATOM 1840 O O . CYS A 1 236 ? 26.943 -18.584 -39.387 1.00 50.97 236 CYS A O 1
ATO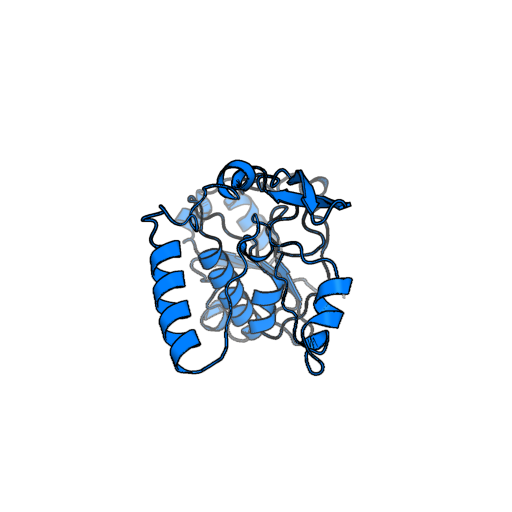M 1842 N N . CYS A 1 237 ? 24.810 -19.193 -39.708 1.00 44.03 237 CYS A N 1
ATOM 1843 C CA . CYS A 1 237 ? 24.966 -20.581 -39.218 1.00 44.03 237 CYS A CA 1
ATOM 1844 C C . CYS A 1 237 ? 23.667 -21.407 -39.322 1.00 44.03 237 CYS A C 1
ATOM 1846 O O . CYS A 1 237 ? 22.587 -20.911 -39.023 1.00 44.03 237 CYS A O 1
ATOM 1848 N N . HIS A 1 238 ? 23.784 -22.707 -39.618 1.00 49.94 238 HIS A N 1
ATOM 1849 C CA . HIS A 1 238 ? 22.670 -23.671 -39.701 1.00 49.94 238 HIS A CA 1
ATOM 1850 C C . HIS A 1 238 ? 22.049 -24.098 -38.348 1.00 49.94 238 HIS A C 1
ATOM 1852 O O . HIS A 1 238 ? 21.173 -24.958 -38.339 1.00 49.94 238 HIS A O 1
ATOM 1858 N N . CYS A 1 239 ? 22.465 -23.518 -37.214 1.00 43.56 239 CYS A N 1
ATOM 1859 C CA . CYS A 1 239 ? 22.032 -23.958 -35.876 1.00 43.56 239 CYS A CA 1
ATOM 1860 C C . CYS A 1 239 ? 21.566 -22.834 -34.934 1.00 43.56 239 CYS A C 1
ATOM 1862 O O . CYS A 1 239 ? 21.373 -23.096 -33.749 1.00 43.56 239 CYS A O 1
ATOM 1864 N N . VAL A 1 240 ? 21.384 -21.601 -35.416 1.00 46.00 240 VAL A N 1
ATOM 1865 C CA . VAL A 1 240 ? 20.817 -20.525 -34.588 1.00 46.00 240 VAL A CA 1
ATOM 1866 C C . VAL A 1 240 ? 19.312 -20.473 -34.843 1.00 46.00 240 VAL A C 1
ATOM 1868 O O . VAL A 1 240 ? 18.865 -19.974 -35.872 1.00 46.00 240 VAL A O 1
ATOM 1871 N N . ASP A 1 241 ? 18.537 -21.056 -33.930 1.00 47.69 241 ASP A N 1
ATOM 1872 C CA . ASP A 1 241 ? 17.079 -20.906 -33.885 1.00 47.69 241 ASP A CA 1
ATOM 1873 C C . ASP A 1 241 ? 16.724 -19.500 -33.363 1.00 47.69 241 ASP A C 1
ATOM 1875 O O . ASP A 1 241 ? 17.404 -18.964 -32.486 1.00 47.69 241 ASP A O 1
ATOM 1879 N N . ASN A 1 242 ? 15.636 -18.909 -33.867 1.00 45.66 242 ASN A N 1
ATOM 1880 C CA . ASN A 1 242 ? 15.120 -17.595 -33.462 1.00 45.66 242 ASN A CA 1
ATOM 1881 C C . ASN A 1 242 ? 14.841 -17.496 -31.948 1.00 45.66 242 ASN A C 1
ATOM 1883 O O . ASN A 1 242 ? 14.727 -16.395 -31.413 1.00 45.66 242 ASN A O 1
ATOM 1887 N N . SER A 1 243 ? 14.756 -18.630 -31.247 1.00 43.88 243 SER A N 1
ATOM 1888 C CA . SER A 1 243 ? 14.654 -18.715 -29.785 1.00 43.88 243 SER A CA 1
ATOM 1889 C C . SER A 1 243 ? 15.942 -18.345 -29.029 1.00 43.88 243 SER A C 1
ATOM 1891 O O . SER A 1 243 ? 15.893 -18.135 -27.818 1.00 43.88 243 SER A O 1
ATOM 1893 N N . GLN A 1 244 ? 17.087 -18.239 -29.713 1.00 40.00 244 GLN A N 1
ATOM 1894 C CA . GLN A 1 244 ? 18.398 -17.957 -29.108 1.00 40.00 244 GLN A CA 1
ATOM 1895 C C . GLN A 1 244 ? 18.859 -16.500 -29.272 1.00 40.00 244 GLN A C 1
ATOM 1897 O O . GLN A 1 244 ? 19.925 -16.126 -28.782 1.00 40.00 244 GLN A O 1
ATOM 1902 N N . CYS A 1 245 ? 18.066 -15.650 -29.931 1.00 39.62 245 CYS A N 1
ATOM 1903 C CA . CYS A 1 245 ? 18.380 -14.235 -30.101 1.00 39.62 245 CYS A CA 1
ATOM 1904 C C . CYS A 1 245 ? 17.753 -13.400 -28.982 1.00 39.62 245 CYS A C 1
ATOM 1906 O O . CYS A 1 245 ? 16.558 -13.115 -28.987 1.00 39.62 245 CYS A O 1
ATOM 1908 N N . TYR A 1 246 ? 18.580 -12.976 -28.025 1.00 31.12 246 TYR A N 1
ATOM 1909 C CA . TYR A 1 246 ? 18.176 -12.050 -26.970 1.00 31.12 246 TYR A CA 1
ATOM 1910 C C . TYR A 1 246 ? 18.540 -10.614 -27.363 1.0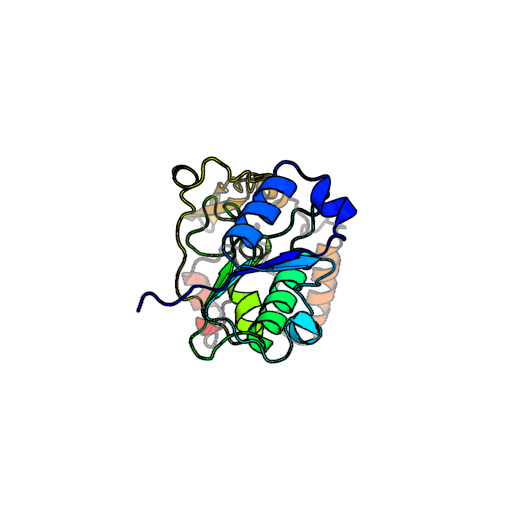0 31.12 246 TYR A C 1
ATOM 1912 O O . TYR A 1 246 ? 19.656 -10.153 -27.130 1.00 31.12 246 TYR A O 1
ATOM 1920 N N . SER A 1 247 ? 17.600 -9.891 -27.964 1.00 31.64 247 SER A N 1
ATOM 1921 C CA . SER A 1 247 ? 17.689 -8.438 -28.128 1.00 31.64 247 SER A CA 1
ATOM 1922 C C . SER A 1 247 ? 16.937 -7.770 -26.980 1.00 31.64 247 SER A C 1
ATOM 1924 O O . SER A 1 247 ? 15.707 -7.786 -26.933 1.00 31.64 247 SER A O 1
ATOM 1926 N N . ARG A 1 248 ? 17.687 -7.218 -26.021 1.00 23.86 248 ARG A N 1
ATOM 1927 C CA . ARG A 1 248 ? 17.137 -6.383 -24.951 1.00 23.86 248 ARG A CA 1
ATOM 1928 C C . ARG A 1 248 ? 17.002 -4.959 -25.493 1.00 23.86 248 ARG A C 1
ATOM 1930 O O . ARG A 1 248 ? 18.010 -4.394 -25.909 1.00 23.86 248 ARG A O 1
ATOM 1937 N N . ALA A 1 249 ? 15.774 -4.443 -25.522 1.00 30.39 249 ALA A N 1
ATOM 1938 C CA . ALA A 1 249 ? 15.522 -3.009 -25.656 1.00 30.39 249 ALA A CA 1
ATOM 1939 C C . ALA A 1 249 ? 16.077 -2.255 -24.439 1.00 30.39 249 ALA A C 1
ATOM 1941 O O . ALA A 1 249 ? 16.030 -2.837 -23.324 1.00 30.39 249 ALA A O 1
#

Solvent-accessible surface area (backbone atoms only — not comparable to full-atom values): 15739 Å² total; per-residue (Å²): 130,81,78,83,74,80,45,78,46,73,38,58,49,47,63,78,61,45,55,71,41,88,64,36,60,59,52,53,49,54,38,44,76,65,71,21,49,79,46,57,56,42,52,62,58,43,42,69,74,34,73,93,47,59,93,48,68,30,66,63,46,79,43,76,68,79,80,63,100,57,93,74,52,51,68,57,53,29,51,50,46,29,38,26,37,53,15,43,66,67,35,41,37,98,89,35,46,82,45,76,60,75,64,70,25,38,46,46,50,96,83,30,61,61,72,45,60,58,92,73,16,39,31,47,65,64,28,29,42,77,47,75,47,77,88,86,81,88,76,86,83,69,57,84,84,37,83,85,68,77,85,84,73,80,80,67,73,68,76,74,78,50,72,38,82,44,79,46,75,51,98,86,42,83,44,74,52,77,42,51,49,89,45,61,85,57,67,70,67,53,49,75,41,97,86,40,87,40,70,68,29,53,53,50,52,56,51,49,55,56,44,56,75,78,41,101,72,82,89,81,92,68,71,67,77,84,75,74,59,67,74,56,62,71,71,72,52,100,78,75,55,83,90,74,68,84,81,81,131

Foldseek 3Di:
DPPLDEDEAEDLADPVVQVVDPCSVVVQVVQVVSVYYYYYNDDLLALCVDPVLPPAADLEDEDEDDDPVDPDALVVLLVSLLSNLLNNVSRYDPNHDYHYDDDAQQQLDPPGVVDADSVRHNVNQVSNVNNVDHDPDDDDDPCVVPVVDDDPDDPDPRPPQDKDWDWDQDPNDIDIDIDRPVCPVPQQPCCCPPPHPHVVVVVVVVVVVVCVVPDDDDDDDDRPPPDDDVVVVVVPDPPDDPVNDDDDD

Mean predicted aligned error: 16.25 Å

Radius of gyration: 27.51 Å; Cα contacts (8 Å, |Δi|>4): 253; chains: 1; bounding box: 73×43×70 Å

Secondary structure (DSSP, 8-state):
-------EEEESS-HHHHTTSTTHHHHHHHHHHTT-EEEES--GGGGGG-GGGTT--EEEEEEE----SS---HHHHHHHHHHHHHHHTTTEEEEEEEEEE--TT-S-STT-SSPPPGGGS--HHHHHHTTT----------GGG-TT-------------PEEEEEEEETTEEEEEEEEGGGTTTTTS-TTSTT---HHHHHHHHHHHHHHHHS-------PSS----HHHHHHS-TT--GGG-----

Organism: Nothobranchius furzeri (NCBI:txid105023)